Protein 3H5T (pdb70)

Sequence (338 aa):
QQYGTLASIAAKLGISRTTVSNAYNRPEQLSAELRQRILDTAEDMGYAGAIGVLLTEDLTYAFEDMASVDFLAGVAQAAGDTQLTLIPASPASSVDHVSAQQLVNNAAVDGVVIYSVAKGDPHIDAIRARGLPAVIADQPAREEGMPFIAPNNRKAIAPAAQALIDAGHRKIGILSIRLDRANNDGEVTRERLENAQYQVQRDRVRGAMEVFIEAGIDPGTVPIMECWINNRQHNFEVAKELLETHPDLTAVLCTVDALAFGVLEYLKSVGKSAPADLSLTGFDGTHMALARDLTTVIQPNKLKGFKAGETLLKMIDKEYVEPEVELETSFHPGSTVA

Nearest PDB structures (foldseek):
  3h5t-assembly1_A  TM=1.003E+00  e=8.325E-70  Corynebacterium glutamicum
  3huu-assembly2_C  TM=8.225E-01  e=8.319E-16  Staphylococcus haemolyticus JCSC1435
  3huu-assembly1_A  TM=8.207E-01  e=1.350E-14  Staphylococcus haemolyticus JCSC1435
  7e5w-assembly2_C  TM=6.945E-01  e=6.963E-16  Staphylococcus aureus subsp. aureus N315
  3huu-assembly2_D  TM=8.055E-01  e=3.925E-14  Staphylococcus haemolyticus JCSC1435

Structure (mmCIF, N/CA/C/O backbone):
data_3H5T
#
_entry.id   3H5T
#
_cell.length_a   68.065
_cell.length_b   102.677
_cell.length_c   120.107
_cell.angle_alpha   90.00
_cell.angle_beta   90.00
_cell.angle_gamma   90.00
#
_symmetry.space_group_name_H-M   'P 21 21 2'
#
loop_
_entity.id
_entity.type
_entity.pdbx_description
1 polymer 'Transcriptional regulator, LacI family'
2 water water
#
loop_
_atom_site.group_PDB
_atom_site.id
_atom_site.type_symbol
_atom_site.label_atom_id
_atom_site.label_alt_id
_atom_site.label_comp_id
_atom_site.label_asym_id
_atom_site.label_entity_id
_atom_site.label_seq_id
_atom_site.pdbx_PDB_ins_code
_atom_site.Cartn_x
_atom_site.Cartn_y
_atom_site.Cartn_z
_atom_site.occupancy
_atom_site.B_iso_or_equiv
_atom_site.auth_seq_id
_atom_site.auth_comp_id
_atom_site.auth_asym_id
_atom_site.auth_atom_id
_atom_site.pdbx_PDB_model_num
ATOM 1 N N . GLN A 1 7 ? 38.196 -21.248 54.027 1.00 36.57 7 GLN A N 1
ATOM 2 C CA . GLN A 1 7 ? 37.290 -22.438 54.020 1.00 39.85 7 GLN A CA 1
ATOM 3 C C . GLN A 1 7 ? 37.235 -23.074 52.631 1.00 38.93 7 GLN A C 1
ATOM 4 O O . GLN A 1 7 ? 37.616 -24.233 52.439 1.00 40.47 7 GLN A O 1
ATOM 10 N N . GLN A 1 8 ? 36.751 -22.300 51.672 1.00 37.10 8 GLN A N 1
ATOM 11 C CA . GLN A 1 8 ? 36.633 -22.737 50.287 1.00 37.03 8 GLN A CA 1
ATOM 12 C C . GLN A 1 8 ? 35.392 -23.568 49.988 1.00 34.43 8 GLN A C 1
ATOM 13 O O . GLN A 1 8 ? 35.042 -24.505 50.710 1.00 31.96 8 GLN A O 1
ATOM 19 N N . TYR A 1 9 ? 34.741 -23.171 48.900 1.00 31.26 9 TYR A N 1
ATOM 20 C CA . TYR A 1 9 ? 33.519 -23.765 48.391 1.00 27.56 9 TYR A CA 1
ATOM 21 C C . TYR A 1 9 ? 33.545 -25.293 48.241 1.00 27.49 9 TYR A C 1
ATOM 22 O O . TYR A 1 9 ? 34.573 -25.879 47.893 1.00 26.68 9 TYR A O 1
ATOM 31 N N . GLY A 1 10 ? 32.399 -25.918 48.507 1.00 25.84 10 GLY A N 1
ATOM 32 C CA . GLY A 1 10 ? 32.263 -27.358 48.378 1.00 24.09 10 GLY A CA 1
ATOM 33 C C . GLY A 1 10 ? 32.936 -28.234 49.420 1.00 23.83 10 GLY A C 1
ATOM 34 O O . GLY A 1 10 ? 33.108 -29.437 49.196 1.00 21.77 10 GLY A O 1
ATOM 35 N N . THR A 1 11 ? 33.303 -27.648 50.556 1.00 23.83 11 THR A N 1
ATOM 36 C CA . THR A 1 11 ? 33.967 -28.385 51.627 1.00 25.40 11 THR A CA 1
ATOM 37 C C . THR A 1 11 ? 33.241 -29.647 52.075 1.00 25.92 11 THR A C 1
ATOM 38 O O . THR A 1 11 ? 33.855 -30.700 52.207 1.00 27.54 11 THR A O 1
ATOM 42 N N . LEU A 1 12 ? 31.942 -29.552 52.321 1.00 27.17 12 LEU A N 1
ATOM 43 C CA . LEU A 1 12 ? 31.188 -30.724 52.751 1.00 28.00 12 LEU A CA 1
ATOM 44 C C . LEU A 1 12 ? 31.154 -31.811 51.675 1.00 28.10 12 LEU A C 1
ATOM 45 O O . LEU A 1 12 ? 31.237 -32.994 51.982 1.00 30.96 12 LEU A O 1
ATOM 50 N N . ALA A 1 13 ? 31.038 -31.409 50.412 1.00 27.66 13 ALA A N 1
ATOM 51 C CA . ALA A 1 13 ? 31.010 -32.361 49.308 1.00 25.48 13 ALA A CA 1
ATOM 52 C C . ALA A 1 13 ? 32.359 -33.089 49.178 1.00 26.53 13 ALA A C 1
ATOM 53 O O . ALA A 1 13 ? 32.401 -34.277 48.864 1.00 27.62 13 ALA A O 1
ATOM 55 N N . SER A 1 14 ? 33.457 -32.372 49.417 1.00 26.62 14 SER A N 1
ATOM 56 C CA . SER A 1 14 ? 34.800 -32.957 49.360 1.00 26.61 14 SER A CA 1
ATOM 57 C C . SER A 1 14 ? 34.931 -34.032 50.442 1.00 26.77 14 SER A C 1
ATOM 58 O O . SER A 1 14 ? 35.427 -35.128 50.190 1.00 27.72 14 SER A O 1
ATOM 61 N N . ILE A 1 15 ? 34.508 -33.695 51.655 1.00 25.52 15 ILE A N 1
ATOM 62 C CA . ILE A 1 15 ? 34.555 -34.629 52.770 1.00 25.93 15 ILE A CA 1
ATOM 63 C C . ILE A 1 15 ? 33.731 -35.880 52.437 1.00 26.31 15 ILE A C 1
ATOM 64 O O . ILE A 1 15 ? 34.166 -37.001 52.685 1.00 26.59 15 ILE A O 1
ATOM 69 N N . ALA A 1 16 ? 32.547 -35.687 51.866 1.00 25.94 16 ALA A N 1
ATOM 70 C CA . ALA A 1 16 ? 31.707 -36.823 51.499 1.00 26.10 16 ALA A CA 1
ATOM 71 C C . ALA A 1 16 ? 32.401 -37.666 50.438 1.00 26.05 16 ALA A C 1
ATOM 72 O O . ALA A 1 16 ? 32.420 -38.895 50.530 1.00 27.32 16 ALA A O 1
ATOM 74 N N . ALA A 1 17 ? 32.970 -37.001 49.435 1.00 24.72 17 ALA A N 1
ATOM 75 C CA . ALA A 1 17 ? 33.661 -37.685 48.347 1.00 24.89 17 ALA A CA 1
ATOM 76 C C . ALA A 1 17 ? 34.844 -38.500 48.841 1.00 25.57 17 ALA A C 1
ATOM 77 O O . ALA A 1 17 ? 35.038 -39.639 48.422 1.00 28.01 17 ALA A O 1
ATOM 79 N N . LYS A 1 18 ? 35.644 -37.923 49.724 1.00 27.01 18 LYS A N 1
ATOM 80 C CA . LYS A 1 18 ? 36.798 -38.643 50.240 1.00 29.52 18 LYS A CA 1
ATOM 81 C C . LYS A 1 18 ? 36.370 -39.893 51.026 1.00 29.21 18 LYS A C 1
ATOM 82 O O . LYS A 1 18 ? 37.118 -40.873 51.099 1.00 30.34 18 LYS A O 1
ATOM 88 N N . LEU A 1 19 ? 35.164 -39.867 51.594 1.00 25.76 19 LEU A N 1
ATOM 89 C CA . LEU A 1 19 ? 34.672 -40.997 52.383 1.00 22.80 19 LEU A CA 1
ATOM 90 C C . LEU A 1 19 ? 33.616 -41.853 51.678 1.00 22.73 19 LEU A C 1
ATOM 91 O O . LEU A 1 19 ? 33.103 -42.821 52.243 1.00 20.88 19 LEU A O 1
ATOM 96 N N . GLY A 1 20 ? 33.282 -41.491 50.448 1.00 22.52 20 GLY A N 1
ATOM 97 C CA . GLY A 1 20 ? 32.281 -42.250 49.728 1.00 23.58 20 GLY A CA 1
ATOM 98 C C . GLY A 1 20 ? 30.891 -42.193 50.347 1.00 25.47 20 GLY A C 1
ATOM 99 O O . GLY A 1 20 ? 30.122 -43.149 50.230 1.00 25.72 20 GLY A O 1
ATOM 100 N N . ILE A 1 21 ? 30.566 -41.087 51.016 1.00 25.16 21 ILE A N 1
ATOM 101 C CA . ILE A 1 21 ? 29.240 -40.925 51.604 1.00 25.43 21 ILE A CA 1
ATOM 102 C C . ILE A 1 21 ? 28.570 -39.696 50.980 1.00 26.76 21 ILE A C 1
ATOM 103 O O . ILE A 1 21 ? 29.113 -39.095 50.051 1.00 28.89 21 ILE A O 1
ATOM 108 N N . SER A 1 22 ? 27.392 -39.325 51.471 1.00 26.41 22 SER A N 1
ATOM 109 C CA . SER A 1 22 ? 26.678 -38.171 50.927 1.00 25.40 22 SER A CA 1
ATOM 110 C C . SER A 1 22 ? 27.035 -36.879 51.655 1.00 24.68 22 SER A C 1
ATOM 111 O O . SER A 1 22 ? 27.520 -36.907 52.787 1.00 24.72 22 SER A O 1
ATOM 114 N N . ARG A 1 23 ? 26.803 -35.742 51.013 1.00 23.22 23 ARG A N 1
ATOM 115 C CA . ARG A 1 23 ? 27.114 -34.484 51.669 1.00 26.42 23 ARG A CA 1
ATOM 116 C C . ARG A 1 23 ? 26.177 -34.304 52.865 1.00 25.81 23 ARG A C 1
ATOM 117 O O . ARG A 1 23 ? 26.540 -33.681 53.856 1.00 25.54 23 ARG A O 1
ATOM 125 N N . THR A 1 24 ? 24.968 -34.851 52.772 1.00 26.16 24 THR A N 1
ATOM 126 C CA . THR A 1 24 ? 24.020 -34.755 53.877 1.00 26.24 24 THR A CA 1
ATOM 127 C C . THR A 1 24 ? 24.561 -35.599 55.036 1.00 27.10 24 THR A C 1
ATOM 128 O O . THR A 1 24 ? 24.378 -35.248 56.209 1.00 26.72 24 THR A O 1
ATOM 132 N N . THR A 1 25 ? 25.235 -36.703 54.701 1.00 24.69 25 THR A N 1
ATOM 133 C CA . THR A 1 25 ? 25.822 -37.572 55.715 1.00 22.53 25 THR A CA 1
ATOM 134 C C . THR A 1 25 ? 26.794 -36.724 56.528 1.00 22.66 25 THR A C 1
ATOM 135 O O . THR A 1 25 ? 26.762 -36.727 57.762 1.00 21.56 25 THR A O 1
ATOM 139 N N . VAL A 1 26 ? 27.650 -35.992 55.816 1.00 22.69 26 VAL A N 1
ATOM 140 C CA . VAL A 1 26 ? 28.651 -35.124 56.439 1.00 21.70 26 VAL A CA 1
ATOM 141 C C . VAL A 1 26 ? 27.978 -34.043 57.280 1.00 21.57 26 VAL A C 1
ATOM 142 O O . VAL A 1 26 ? 28.416 -33.745 58.389 1.00 22.57 26 VAL A O 1
ATOM 146 N N . SER A 1 27 ? 26.912 -33.458 56.745 1.00 20.74 27 SER A N 1
ATOM 147 C CA . SER A 1 27 ? 26.179 -32.420 57.459 1.00 20.15 27 SER A CA 1
ATOM 148 C C . SER A 1 27 ? 25.614 -32.952 58.785 1.00 20.71 27 SER A C 1
ATOM 149 O O . SER A 1 27 ? 25.758 -32.311 59.833 1.00 20.68 27 SER A O 1
ATOM 152 N N . ASN A 1 28 ? 24.980 -34.123 58.739 1.00 19.84 28 ASN A N 1
ATOM 153 C CA . ASN A 1 28 ? 24.405 -34.715 59.941 1.00 19.27 28 ASN A CA 1
ATOM 154 C C . ASN A 1 28 ? 25.460 -34.837 61.031 1.00 19.72 28 ASN A C 1
ATOM 155 O O . ASN A 1 28 ? 25.172 -34.687 62.213 1.00 17.22 28 ASN A O 1
ATOM 160 N N . ALA A 1 29 ? 26.692 -35.104 60.623 1.00 21.49 29 ALA A N 1
ATOM 161 C CA . ALA A 1 29 ? 27.783 -35.229 61.573 1.00 20.96 29 ALA A CA 1
ATOM 162 C C . ALA A 1 29 ? 27.867 -33.954 62.410 1.00 21.25 29 ALA A C 1
ATOM 163 O O . ALA A 1 29 ? 28.247 -33.997 63.575 1.00 20.12 29 ALA A O 1
ATOM 165 N N . TYR A 1 30 ? 27.493 -32.827 61.805 1.00 22.25 30 TYR A N 1
ATOM 166 C CA . TYR A 1 30 ? 27.538 -31.525 62.470 1.00 23.61 30 TYR A CA 1
ATOM 167 C C . TYR A 1 30 ? 26.247 -31.053 63.116 1.00 25.36 30 TYR A C 1
ATOM 168 O O . TYR A 1 30 ? 26.281 -30.529 64.226 1.00 25.19 30 TYR A O 1
ATOM 177 N N . ASN A 1 31 ? 25.121 -31.241 62.422 1.00 27.54 31 ASN A N 1
ATOM 178 C CA . ASN A 1 31 ? 23.811 -30.773 62.891 1.00 28.86 31 ASN A CA 1
ATOM 179 C C . ASN A 1 31 ? 22.804 -31.813 63.402 1.00 30.49 31 ASN A C 1
ATOM 180 O O . ASN A 1 31 ? 21.832 -31.456 64.068 1.00 30.66 31 ASN A O 1
ATOM 185 N N . ARG A 1 32 ? 23.018 -33.084 63.080 1.00 32.15 32 ARG A N 1
ATOM 186 C CA . ARG A 1 32 ? 22.107 -34.153 63.495 1.00 31.69 32 ARG A CA 1
ATOM 187 C C . ARG A 1 32 ? 22.916 -35.420 63.779 1.00 31.80 32 ARG A C 1
ATOM 188 O O . ARG A 1 32 ? 22.772 -36.434 63.091 1.00 30.05 32 ARG A O 1
ATOM 196 N N . PRO A 1 33 ? 23.767 -35.377 64.818 1.00 32.34 33 PRO A N 1
ATOM 197 C CA . PRO A 1 33 ? 24.638 -36.478 65.246 1.00 33.08 33 PRO A CA 1
ATOM 198 C C . PRO A 1 33 ? 23.926 -37.811 65.395 1.00 35.68 33 PRO A C 1
ATOM 199 O O . PRO A 1 33 ? 24.473 -38.857 65.036 1.00 35.97 33 PRO A O 1
ATOM 203 N N . GLU A 1 34 ? 22.704 -37.770 65.922 1.00 37.14 34 GLU A N 1
ATOM 204 C CA . GLU A 1 34 ? 21.931 -38.987 66.139 1.00 39.50 34 GLU A CA 1
ATOM 205 C C . GLU A 1 34 ? 21.605 -39.767 64.858 1.00 38.97 34 GLU A C 1
ATOM 206 O O . GLU A 1 34 ? 21.277 -40.950 64.920 1.00 39.77 34 GLU A O 1
ATOM 212 N N . GLN A 1 35 ? 21.717 -39.113 63.704 1.00 37.77 35 GLN A N 1
ATOM 213 C CA . GLN A 1 35 ? 21.422 -39.753 62.419 1.00 37.57 35 GLN A CA 1
ATOM 214 C C . GLN A 1 35 ? 22.488 -40.741 61.936 1.00 35.58 35 GLN A C 1
ATOM 215 O O . GLN A 1 35 ? 22.311 -41.395 60.910 1.00 35.00 35 GLN A O 1
ATOM 221 N N . LEU A 1 36 ? 23.596 -40.842 62.660 1.00 33.43 36 LEU A N 1
ATOM 222 C CA . LEU A 1 36 ? 24.661 -41.755 62.265 1.00 31.17 36 LEU A CA 1
ATOM 223 C C . LEU A 1 36 ? 25.397 -42.327 63.470 1.00 29.32 36 LEU A C 1
ATOM 224 O O . LEU A 1 36 ? 25.287 -41.805 64.577 1.00 29.18 36 LEU A O 1
ATOM 229 N N . SER A 1 37 ? 26.144 -43.406 63.255 1.00 28.31 37 SER A N 1
ATOM 230 C CA . SER A 1 37 ? 26.878 -44.048 64.347 1.00 27.71 37 SER A CA 1
ATOM 231 C C . SER A 1 37 ? 27.991 -43.161 64.903 1.00 27.36 37 SER A C 1
ATOM 232 O O . SER A 1 37 ? 28.492 -42.279 64.212 1.00 27.77 37 SER A O 1
ATOM 235 N N . ALA A 1 38 ? 28.371 -43.398 66.155 1.00 27.42 38 ALA A N 1
ATOM 236 C CA . ALA A 1 38 ? 29.433 -42.624 66.788 1.00 26.82 38 ALA A CA 1
ATOM 237 C C . ALA A 1 38 ? 30.751 -42.795 66.032 1.00 26.92 38 ALA A C 1
ATOM 238 O O . ALA A 1 38 ? 31.621 -41.919 66.072 1.00 28.00 38 ALA A O 1
ATOM 240 N N . GLU A 1 39 ? 30.893 -43.921 65.338 1.00 24.60 39 GLU A N 1
ATOM 241 C CA . GLU A 1 39 ? 32.111 -44.199 64.583 1.00 25.32 39 GLU A CA 1
ATOM 242 C C . GLU A 1 39 ? 32.214 -43.427 63.259 1.00 25.10 39 GLU A C 1
ATOM 243 O O . GLU A 1 39 ? 33.297 -42.962 62.898 1.00 23.45 39 GLU A O 1
ATOM 249 N N . LEU A 1 40 ? 31.101 -43.293 62.537 1.00 24.27 40 LEU A N 1
ATOM 250 C CA . LEU A 1 40 ? 31.117 -42.561 61.274 1.00 24.08 40 LEU A CA 1
ATOM 251 C C . LEU A 1 40 ? 31.185 -41.061 61.540 1.00 24.16 40 LEU A C 1
ATOM 252 O O . LEU A 1 40 ? 31.752 -40.307 60.747 1.00 22.91 40 LEU A O 1
ATOM 257 N N . ARG A 1 41 ? 30.611 -40.626 62.657 1.00 24.14 41 ARG A N 1
ATOM 258 C CA . ARG A 1 41 ? 30.629 -39.210 62.993 1.00 26.14 41 ARG A CA 1
ATOM 259 C C . ARG A 1 41 ? 32.073 -38.813 63.265 1.00 26.88 41 ARG A C 1
ATOM 260 O O . ARG A 1 41 ? 32.558 -37.792 62.768 1.00 29.49 41 ARG A O 1
ATOM 268 N N . GLN A 1 42 ? 32.760 -39.638 64.044 1.00 26.34 42 GLN A N 1
ATOM 269 C CA . GLN A 1 42 ? 34.152 -39.385 64.376 1.00 25.84 42 GLN A CA 1
ATOM 270 C C . GLN A 1 42 ? 35.015 -39.377 63.113 1.00 24.88 42 GLN A C 1
ATOM 271 O O . GLN A 1 42 ? 35.886 -38.520 62.954 1.00 24.30 42 GLN A O 1
ATOM 277 N N . ARG A 1 43 ? 34.771 -40.329 62.216 1.00 23.26 43 ARG A N 1
ATOM 278 C CA . ARG A 1 43 ? 35.521 -40.400 60.964 1.00 23.68 43 ARG A CA 1
ATOM 279 C C . ARG A 1 43 ? 35.314 -39.132 60.119 1.00 22.05 43 ARG A C 1
ATOM 280 O O . ARG A 1 43 ? 36.257 -38.598 59.534 1.00 21.33 43 ARG A O 1
ATOM 288 N N . ILE A 1 44 ? 34.075 -38.657 60.055 1.00 21.99 44 ILE A N 1
ATOM 289 C CA . ILE A 1 44 ? 33.755 -37.453 59.298 1.00 21.11 44 ILE A CA 1
ATOM 290 C C . ILE A 1 44 ? 34.440 -36.250 59.943 1.00 22.44 44 ILE A C 1
ATOM 291 O O . ILE A 1 44 ? 35.004 -35.405 59.252 1.00 22.46 44 ILE A O 1
ATOM 296 N N . LEU A 1 45 ? 34.400 -36.188 61.269 1.00 23.46 45 LEU A N 1
ATOM 297 C CA . LEU A 1 45 ? 35.030 -35.096 61.998 1.00 25.10 45 LEU A CA 1
ATOM 298 C C . LEU A 1 45 ? 36.555 -35.089 61.849 1.00 25.54 45 LEU A C 1
ATOM 299 O O . LEU A 1 45 ? 37.156 -34.031 61.653 1.00 26.82 45 LEU A O 1
ATOM 304 N N . ASP A 1 46 ? 37.180 -36.262 61.938 1.00 24.39 46 ASP A N 1
ATOM 305 C CA . ASP A 1 46 ? 38.628 -36.352 61.806 1.00 23.38 46 ASP A CA 1
ATOM 306 C C . ASP A 1 46 ? 39.052 -36.048 60.382 1.00 23.51 46 ASP A C 1
ATOM 307 O O . ASP A 1 46 ? 40.074 -35.402 60.165 1.00 24.25 46 ASP A O 1
ATOM 312 N N . THR A 1 47 ? 38.278 -36.525 59.408 1.00 21.34 47 THR A N 1
ATOM 313 C CA . THR A 1 47 ? 38.584 -36.252 58.009 1.00 20.02 47 THR A CA 1
ATOM 314 C C . THR A 1 47 ? 38.498 -34.734 57.784 1.00 22.12 47 THR A C 1
ATOM 315 O O . THR A 1 47 ? 39.247 -34.172 56.990 1.00 22.41 47 THR A O 1
ATOM 319 N N . ALA A 1 48 ? 37.586 -34.071 58.493 1.00 23.34 48 ALA A N 1
ATOM 320 C CA . ALA A 1 48 ? 37.437 -32.627 58.374 1.00 24.83 48 ALA A CA 1
ATOM 321 C C . ALA A 1 48 ? 38.685 -31.975 58.970 1.00 28.06 48 ALA A C 1
ATOM 322 O O . ALA A 1 48 ? 39.196 -30.976 58.466 1.00 29.51 48 ALA A O 1
ATOM 324 N N . GLU A 1 49 ? 39.176 -32.559 60.052 1.00 29.50 49 GLU A N 1
ATOM 325 C CA . GLU A 1 49 ? 40.359 -32.051 60.719 1.00 32.11 49 GLU A CA 1
ATOM 326 C C . GLU A 1 49 ? 41.569 -32.148 59.799 1.00 33.43 49 GLU A C 1
ATOM 327 O O . GLU A 1 49 ? 42.313 -31.181 59.651 1.00 36.18 49 GLU A O 1
ATOM 333 N N . ASP A 1 50 ? 41.760 -33.313 59.180 1.00 33.38 50 ASP A N 1
ATOM 334 C CA . ASP A 1 50 ? 42.877 -33.534 58.263 1.00 33.19 50 ASP A CA 1
ATOM 335 C C . ASP A 1 50 ? 42.857 -32.500 57.141 1.00 33.49 50 ASP A C 1
ATOM 336 O O . ASP A 1 50 ? 43.885 -32.176 56.542 1.00 34.15 50 ASP A O 1
ATOM 341 N N . MET A 1 51 ? 41.669 -31.980 56.876 1.00 33.20 51 MET A N 1
ATOM 342 C CA . MET A 1 51 ? 41.451 -31.019 55.809 1.00 33.65 51 MET A CA 1
ATOM 343 C C . MET A 1 51 ? 41.617 -29.576 56.266 1.00 33.60 51 MET A C 1
ATOM 344 O O . MET A 1 51 ? 41.574 -28.652 55.461 1.00 33.45 51 MET A O 1
ATOM 349 N N . GLY A 1 52 ? 41.807 -29.388 57.565 1.00 34.63 52 GLY A N 1
ATOM 350 C CA . GLY A 1 52 ? 41.959 -28.048 58.091 1.00 34.44 52 GLY A CA 1
ATOM 351 C C . GLY A 1 52 ? 40.626 -27.344 58.254 1.00 35.71 52 GLY A C 1
ATOM 352 O O . GLY A 1 52 ? 40.586 -26.138 58.501 1.00 36.40 52 GLY A O 1
ATOM 353 N N . TYR A 1 53 ? 39.531 -28.090 58.114 1.00 35.44 53 TYR A N 1
ATOM 354 C CA . TYR A 1 53 ? 38.200 -27.513 58.262 1.00 35.41 53 TYR A CA 1
ATOM 355 C C . TYR A 1 53 ? 37.765 -27.534 59.722 1.00 36.38 53 TYR A C 1
ATOM 356 O O . TYR A 1 53 ? 37.658 -28.597 60.332 1.00 38.34 53 TYR A O 1
ATOM 365 N N . ALA A 1 68 ? 40.396 -11.942 73.764 1.00 43.07 68 ALA A N 1
ATOM 366 C CA . ALA A 1 68 ? 39.145 -11.463 73.187 1.00 42.97 68 ALA A CA 1
ATOM 367 C C . ALA A 1 68 ? 38.838 -10.039 73.661 1.00 41.77 68 ALA A C 1
ATOM 368 O O . ALA A 1 68 ? 38.547 -9.826 74.841 1.00 42.29 68 ALA A O 1
ATOM 370 N N . GLY A 1 69 ? 38.913 -9.076 72.739 1.00 39.37 69 GLY A N 1
ATOM 371 C CA . GLY A 1 69 ? 38.641 -7.683 73.066 1.00 34.66 69 GLY A CA 1
ATOM 372 C C . GLY A 1 69 ? 38.302 -6.871 71.824 1.00 32.20 69 GLY A C 1
ATOM 373 O O . GLY A 1 69 ? 37.596 -7.357 70.943 1.00 31.75 69 GLY A O 1
ATOM 374 N N . ALA A 1 70 ? 38.793 -5.638 71.740 1.00 28.62 70 ALA A N 1
ATOM 375 C CA . ALA A 1 70 ? 38.527 -4.809 70.565 1.00 27.51 70 ALA A CA 1
ATOM 376 C C . ALA A 1 70 ? 39.684 -3.883 70.227 1.00 26.47 70 ALA A C 1
ATOM 377 O O . ALA A 1 70 ? 40.414 -3.455 71.113 1.00 27.46 70 ALA A O 1
ATOM 379 N N . ILE A 1 71 ? 39.854 -3.592 68.938 1.00 25.97 71 ILE A N 1
ATOM 380 C CA . ILE A 1 71 ? 40.904 -2.679 68.484 1.00 25.16 71 ILE A CA 1
ATOM 381 C C . ILE A 1 71 ? 40.248 -1.520 67.738 1.00 25.52 71 ILE A C 1
ATOM 382 O O . ILE A 1 71 ? 39.179 -1.678 67.142 1.00 24.96 71 ILE A O 1
ATOM 387 N N . GLY A 1 72 ? 40.879 -0.352 67.782 1.00 26.06 72 GLY A N 1
ATOM 388 C CA . GLY A 1 72 ? 40.320 0.805 67.105 1.00 24.46 72 GLY A CA 1
ATOM 389 C C . GLY A 1 72 ? 41.155 1.335 65.950 1.00 25.01 72 GLY A C 1
ATOM 390 O O . GLY A 1 72 ? 42.289 0.897 65.716 1.00 22.82 72 GLY A O 1
ATOM 391 N N . VAL A 1 73 ? 40.572 2.279 65.214 1.00 23.91 73 VAL A N 1
ATOM 392 C CA . VAL A 1 73 ? 41.236 2.917 64.090 1.00 22.41 73 VAL A CA 1
ATOM 393 C C . VAL A 1 73 ? 40.871 4.396 64.156 1.00 23.75 73 VAL A C 1
ATOM 394 O O . VAL A 1 73 ? 39.705 4.765 63.996 1.00 24.83 73 VAL A O 1
ATOM 398 N N . LEU A 1 74 ? 41.868 5.236 64.414 1.00 22.59 74 LEU A N 1
ATOM 399 C CA . LEU A 1 74 ? 41.638 6.661 64.509 1.00 22.34 74 LEU A CA 1
ATOM 400 C C . LEU A 1 74 ? 41.687 7.253 63.122 1.00 25.59 74 LEU A C 1
ATOM 401 O O . LEU A 1 74 ? 42.698 7.165 62.433 1.00 27.76 74 LEU A O 1
ATOM 406 N N . LEU A 1 75 ? 40.577 7.858 62.724 1.00 27.85 75 LEU A N 1
ATOM 407 C CA . LEU A 1 75 ? 40.449 8.466 61.410 1.00 28.00 75 LEU A CA 1
ATOM 408 C C . LEU A 1 75 ? 40.274 9.972 61.606 1.00 27.53 75 LEU A C 1
ATOM 409 O O . LEU A 1 75 ? 39.321 10.422 62.245 1.00 26.87 75 LEU A O 1
ATOM 414 N N . THR A 1 76 ? 41.198 10.751 61.062 1.00 26.41 76 THR A N 1
ATOM 415 C CA . THR A 1 76 ? 41.116 12.197 61.182 1.00 24.11 76 THR A CA 1
ATOM 416 C C . THR A 1 76 ? 40.204 12.746 60.054 1.00 23.55 76 THR A C 1
ATOM 417 O O . THR A 1 76 ? 40.477 13.772 59.430 1.00 21.89 76 THR A O 1
ATOM 421 N N . GLU A 1 77 ? 39.102 12.032 59.826 1.00 23.85 77 GLU A N 1
ATOM 422 C CA . GLU A 1 77 ? 38.104 12.366 58.804 1.00 25.44 77 GLU A CA 1
ATOM 423 C C . GLU A 1 77 ? 36.715 12.030 59.322 1.00 26.92 77 GLU A C 1
ATOM 424 O O . GLU A 1 77 ? 36.570 11.454 60.400 1.00 28.21 77 GLU A O 1
ATOM 430 N N . ASP A 1 78 ? 35.695 12.382 58.540 1.00 28.35 78 ASP A N 1
ATOM 431 C CA . ASP A 1 78 ? 34.320 12.048 58.893 1.00 27.20 78 ASP A CA 1
ATOM 432 C C . ASP A 1 78 ? 34.229 10.521 58.797 1.00 25.05 78 ASP A C 1
ATOM 433 O O . ASP A 1 78 ? 34.855 9.905 57.926 1.00 22.94 78 ASP A O 1
ATOM 438 N N . LEU A 1 79 ? 33.456 9.917 59.690 1.00 22.15 79 LEU A N 1
ATOM 439 C CA . LEU A 1 79 ? 33.278 8.471 59.705 1.00 21.91 79 LEU A CA 1
ATOM 440 C C . LEU A 1 79 ? 32.900 7.895 58.341 1.00 21.38 79 LEU A C 1
ATOM 441 O O . LEU A 1 79 ? 33.157 6.720 58.076 1.00 18.72 79 LEU A O 1
ATOM 446 N N . THR A 1 80 ? 32.290 8.720 57.483 1.00 21.44 80 THR A N 1
ATOM 447 C CA . THR A 1 80 ? 31.874 8.284 56.151 1.00 21.64 80 THR A CA 1
ATOM 448 C C . THR A 1 80 ? 33.080 7.924 55.285 1.00 21.33 80 THR A C 1
ATOM 449 O O . THR A 1 80 ? 33.024 7.015 54.462 1.00 22.18 80 THR A O 1
ATOM 453 N N . TYR A 1 81 ? 34.172 8.649 55.487 1.00 20.45 81 TYR A N 1
ATOM 454 C CA . TYR A 1 81 ? 35.418 8.448 54.756 1.00 17.27 81 TYR A CA 1
ATOM 455 C C . TYR A 1 81 ? 35.836 6.980 54.742 1.00 17.93 81 TYR A C 1
ATOM 456 O O . TYR A 1 81 ? 36.297 6.473 53.725 1.00 20.76 81 TYR A O 1
ATOM 465 N N . ALA A 1 82 ? 35.686 6.301 55.875 1.00 16.72 82 ALA A N 1
ATOM 466 C CA . ALA A 1 82 ? 36.064 4.892 55.988 1.00 16.08 82 ALA A CA 1
ATOM 467 C C . ALA A 1 82 ? 35.231 3.970 55.087 1.00 17.99 82 ALA A C 1
ATOM 468 O O . ALA A 1 82 ? 35.551 2.788 54.928 1.00 17.90 82 ALA A O 1
ATOM 470 N N . PHE A 1 83 ? 34.161 4.506 54.504 1.00 17.79 83 PHE A N 1
ATOM 471 C CA . PHE A 1 83 ? 33.308 3.711 53.628 1.00 17.78 83 PHE A CA 1
ATOM 472 C C . PHE A 1 83 ? 33.106 4.300 52.244 1.00 17.79 83 PHE A C 1
ATOM 473 O O . PHE A 1 83 ? 32.540 3.640 51.383 1.00 18.19 83 PHE A O 1
ATOM 481 N N . GLU A 1 84 ? 33.560 5.531 52.030 1.00 18.60 84 GLU A N 1
ATOM 482 C CA . GLU A 1 84 ? 33.394 6.168 50.731 1.00 19.22 84 GLU A CA 1
ATOM 483 C C . GLU A 1 84 ? 34.689 6.464 49.996 1.00 20.07 84 GLU A C 1
ATOM 484 O O . GLU A 1 84 ? 34.672 6.705 48.790 1.00 22.23 84 GLU A O 1
ATOM 490 N N . ASP A 1 85 ? 35.810 6.462 50.711 1.00 19.46 85 ASP A N 1
ATOM 491 C CA . ASP A 1 85 ? 37.100 6.677 50.067 1.00 18.98 85 ASP A CA 1
ATOM 492 C C . ASP A 1 85 ? 37.601 5.254 49.811 1.00 19.65 85 ASP A C 1
ATOM 493 O O . ASP A 1 85 ? 38.066 4.580 50.725 1.00 20.70 85 ASP A O 1
ATOM 498 N N . MET A 1 86 ? 37.492 4.795 48.570 1.00 18.51 86 MET A N 1
ATOM 499 C CA . MET A 1 86 ? 37.884 3.433 48.250 1.00 19.64 86 MET A CA 1
ATOM 500 C C . MET A 1 86 ? 39.296 2.991 48.683 1.00 19.54 86 MET A C 1
ATOM 501 O O . MET A 1 86 ? 39.492 1.834 49.043 1.00 18.70 86 MET A O 1
ATOM 506 N N . ALA A 1 87 ? 40.271 3.892 48.661 1.00 18.70 87 ALA A N 1
ATOM 507 C CA . ALA A 1 87 ? 41.620 3.525 49.085 1.00 18.80 87 ALA A CA 1
ATOM 508 C C . ALA A 1 87 ? 41.589 3.129 50.571 1.00 20.17 87 ALA A C 1
ATOM 509 O O . ALA A 1 87 ? 42.239 2.167 50.989 1.00 18.13 87 ALA A O 1
ATOM 511 N N . SER A 1 88 ? 40.820 3.876 51.358 1.00 20.73 88 SER A N 1
ATOM 512 C CA . SER A 1 88 ? 40.695 3.612 52.782 1.00 20.32 88 SER A CA 1
ATOM 513 C C . SER A 1 88 ? 39.886 2.343 53.036 1.00 21.27 88 SER A C 1
ATOM 514 O O . SER A 1 88 ? 40.138 1.618 54.008 1.00 22.22 88 SER A O 1
ATOM 517 N N . VAL A 1 89 ? 38.913 2.066 52.175 1.00 20.03 89 VAL A N 1
ATOM 518 C CA . VAL A 1 89 ? 38.114 0.862 52.355 1.00 21.10 89 VAL A CA 1
ATOM 519 C C . VAL A 1 89 ? 38.969 -0.373 52.045 1.00 22.60 89 VAL A C 1
ATOM 520 O O . VAL A 1 89 ? 38.741 -1.445 52.592 1.00 26.47 89 VAL A O 1
ATOM 524 N N . ASP A 1 90 ? 39.958 -0.227 51.174 1.00 21.95 90 ASP A N 1
ATOM 525 C CA . ASP A 1 90 ? 40.821 -1.349 50.858 1.00 22.32 90 ASP A CA 1
ATOM 526 C C . ASP A 1 90 ? 41.774 -1.530 52.032 1.00 22.48 90 ASP A C 1
ATOM 527 O O . ASP A 1 90 ? 42.135 -2.652 52.382 1.00 22.47 90 ASP A O 1
ATOM 532 N N . PHE A 1 91 ? 42.175 -0.417 52.643 1.00 20.97 91 PHE A N 1
ATOM 533 C CA . PHE A 1 91 ? 43.062 -0.463 53.800 1.00 19.17 91 PHE A CA 1
ATOM 534 C C . PHE A 1 91 ? 42.340 -1.194 54.928 1.00 19.58 91 PHE A C 1
ATOM 535 O O . PHE A 1 91 ? 42.849 -2.183 55.459 1.00 19.84 91 PHE A O 1
ATOM 543 N N . LEU A 1 92 ? 41.146 -0.708 55.271 1.00 18.67 92 LEU A N 1
ATOM 544 C CA . LEU A 1 92 ? 40.339 -1.294 56.342 1.00 17.43 92 LEU A CA 1
ATOM 545 C C . LEU A 1 92 ? 40.008 -2.776 56.117 1.00 17.61 92 LEU A C 1
ATOM 546 O O . LEU A 1 92 ? 39.872 -3.538 57.077 1.00 16.48 92 LEU A O 1
ATOM 551 N N . ALA A 1 93 ? 39.884 -3.192 54.861 1.00 16.52 93 ALA A N 1
ATOM 552 C CA . ALA A 1 93 ? 39.612 -4.601 54.583 1.00 17.36 93 ALA A CA 1
ATOM 553 C C . ALA A 1 93 ? 40.818 -5.353 55.137 1.00 16.35 93 ALA A C 1
ATOM 554 O O . ALA A 1 93 ? 40.692 -6.420 55.740 1.00 16.59 93 ALA A O 1
ATOM 556 N N . GLY A 1 94 ? 41.986 -4.754 54.933 1.00 16.48 94 GLY A N 1
ATOM 557 C CA . GLY A 1 94 ? 43.226 -5.331 55.400 1.00 17.14 94 GLY A CA 1
ATOM 558 C C . GLY A 1 94 ? 43.271 -5.426 56.904 1.00 17.54 94 GLY A C 1
ATOM 559 O O . GLY A 1 94 ? 43.715 -6.433 57.442 1.00 17.70 94 GLY A O 1
ATOM 560 N N . VAL A 1 95 ? 42.822 -4.377 57.587 1.00 19.02 95 VAL A N 1
ATOM 561 C CA . VAL A 1 95 ? 42.806 -4.383 59.044 1.00 20.81 95 VAL A CA 1
ATOM 562 C C . VAL A 1 95 ? 41.734 -5.351 59.533 1.00 22.80 95 VAL A C 1
ATOM 563 O O . VAL A 1 95 ? 41.840 -5.902 60.623 1.00 24.98 95 VAL A O 1
ATOM 567 N N . ALA A 1 96 ? 40.696 -5.548 58.728 1.00 24.74 96 ALA A N 1
ATOM 568 C CA . ALA A 1 96 ? 39.620 -6.454 59.096 1.00 25.41 96 ALA A CA 1
ATOM 569 C C . ALA A 1 96 ? 40.112 -7.895 58.991 1.00 27.51 96 ALA A C 1
ATOM 570 O O . ALA A 1 96 ? 39.672 -8.764 59.736 1.00 28.10 96 ALA A O 1
ATOM 572 N N . GLN A 1 97 ? 41.027 -8.137 58.059 1.00 27.85 97 GLN A N 1
ATOM 573 C CA . GLN A 1 97 ? 41.587 -9.467 57.851 1.00 27.53 97 GLN A CA 1
ATOM 574 C C . GLN A 1 97 ? 42.574 -9.874 58.951 1.00 28.05 97 GLN A C 1
ATOM 575 O O . GLN A 1 97 ? 42.681 -11.052 59.293 1.00 27.60 97 GLN A O 1
ATOM 581 N N . ALA A 1 98 ? 43.307 -8.908 59.493 1.00 28.72 98 ALA A N 1
ATOM 582 C CA . ALA A 1 98 ? 44.259 -9.197 60.560 1.00 29.44 98 ALA A CA 1
ATOM 583 C C . ALA A 1 98 ? 43.432 -9.485 61.802 1.00 30.12 98 ALA A C 1
ATOM 584 O O . ALA A 1 98 ? 43.583 -10.530 62.434 1.00 30.54 98 ALA A O 1
ATOM 586 N N . ALA A 1 99 ? 42.565 -8.540 62.150 1.00 30.04 99 ALA A N 1
ATOM 587 C CA . ALA A 1 99 ? 41.681 -8.703 63.288 1.00 31.22 99 ALA A CA 1
ATOM 588 C C . ALA A 1 99 ? 40.685 -9.741 62.805 1.00 32.90 99 ALA A C 1
ATOM 589 O O . ALA A 1 99 ? 40.036 -9.538 61.789 1.00 35.66 99 ALA A O 1
ATOM 591 N N . GLY A 1 100 ? 40.564 -10.855 63.507 1.00 33.28 100 GLY A N 1
ATOM 592 C CA . GLY A 1 100 ? 39.632 -11.872 63.057 1.00 33.67 100 GLY A CA 1
ATOM 593 C C . GLY A 1 100 ? 38.266 -11.675 63.668 1.00 34.45 100 GLY A C 1
ATOM 594 O O . GLY A 1 100 ? 37.382 -11.070 63.059 1.00 34.84 100 GLY A O 1
ATOM 595 N N . ASP A 1 101 ? 38.112 -12.191 64.883 1.00 34.77 101 ASP A N 1
ATOM 596 C CA . ASP A 1 101 ? 36.875 -12.097 65.636 1.00 35.94 101 ASP A CA 1
ATOM 597 C C . ASP A 1 101 ? 36.970 -10.914 66.601 1.00 34.55 101 ASP A C 1
ATOM 598 O O . ASP A 1 101 ? 36.236 -10.833 67.585 1.00 35.70 101 ASP A O 1
ATOM 603 N N . THR A 1 102 ? 37.888 -10.003 66.302 1.00 31.88 102 THR A N 1
ATOM 604 C CA . THR A 1 102 ? 38.112 -8.807 67.105 1.00 29.05 102 THR A CA 1
ATOM 605 C C . THR A 1 102 ? 37.203 -7.658 66.666 1.00 27.37 102 THR A C 1
ATOM 606 O O . THR A 1 102 ? 37.142 -7.319 65.479 1.00 25.93 102 THR A O 1
ATOM 610 N N . GLN A 1 103 ? 36.505 -7.054 67.624 1.00 24.90 103 GLN A N 1
ATOM 611 C CA . GLN A 1 103 ? 35.638 -5.925 67.315 1.00 22.47 103 GLN A CA 1
ATOM 612 C C . GLN A 1 103 ? 36.547 -4.809 66.802 1.00 20.40 103 GLN A C 1
ATOM 613 O O . GLN A 1 103 ? 37.631 -4.607 67.334 1.00 19.15 103 GLN A O 1
ATOM 619 N N . LEU A 1 104 ? 36.113 -4.111 65.757 1.00 21.44 104 LEU A N 1
ATOM 620 C CA . LEU A 1 104 ? 36.880 -3.011 65.163 1.00 21.27 104 LEU A CA 1
ATOM 621 C C . LEU A 1 104 ? 36.110 -1.710 65.378 1.00 20.61 104 LEU A C 1
ATOM 622 O O . LEU A 1 104 ? 35.010 -1.542 64.876 1.00 22.71 104 LEU A O 1
ATOM 627 N N . THR A 1 105 ? 36.693 -0.794 66.134 1.00 20.95 105 THR A N 1
ATOM 628 C CA . THR A 1 105 ? 36.044 0.468 66.442 1.00 20.16 105 THR A CA 1
ATOM 629 C C . THR A 1 105 ? 36.642 1.655 65.707 1.00 22.18 105 THR A C 1
ATOM 630 O O . THR A 1 105 ? 37.789 2.039 65.956 1.00 23.23 105 THR A O 1
ATOM 634 N N . LEU A 1 106 ? 35.858 2.235 64.803 1.00 22.69 106 LEU A N 1
ATOM 635 C CA . LEU A 1 106 ? 36.298 3.395 64.040 1.00 22.83 106 LEU A CA 1
ATOM 636 C C . LEU A 1 106 ? 36.091 4.628 64.909 1.00 23.38 106 LEU A C 1
ATOM 637 O O . LEU A 1 106 ? 34.997 4.842 65.440 1.00 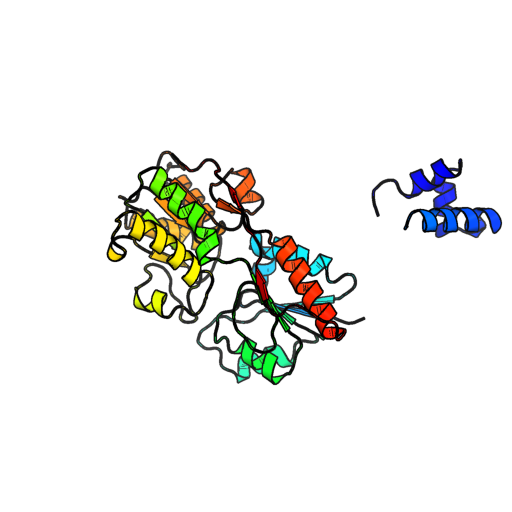23.51 106 LEU A O 1
ATOM 642 N N . ILE A 1 107 ? 37.152 5.420 65.060 1.00 22.69 107 ILE A N 1
ATOM 643 C CA . ILE A 1 107 ? 37.133 6.628 65.889 1.00 21.37 107 ILE A CA 1
ATOM 644 C C . ILE A 1 107 ? 37.262 7.867 65.001 1.00 23.00 107 ILE A C 1
ATOM 645 O O . ILE A 1 107 ? 38.334 8.129 64.449 1.00 24.77 107 ILE A O 1
ATOM 650 N N . PRO A 1 108 ? 36.178 8.645 64.855 1.00 21.91 108 PRO A N 1
ATOM 651 C CA . PRO A 1 108 ? 36.152 9.862 64.039 1.00 21.52 108 PRO A CA 1
ATOM 652 C C . PRO A 1 108 ? 36.812 11.039 64.754 1.00 22.32 108 PRO A C 1
ATOM 653 O O . PRO A 1 108 ? 36.254 11.575 65.707 1.00 23.85 108 PRO A O 1
ATOM 657 N N . ALA A 1 109 ? 37.983 11.458 64.290 1.00 21.02 109 ALA A N 1
ATOM 658 C CA . ALA A 1 109 ? 38.673 12.573 64.921 1.00 20.37 109 ALA A CA 1
ATOM 659 C C . ALA A 1 109 ? 38.642 13.793 64.021 1.00 22.19 109 ALA A C 1
ATOM 660 O O . ALA A 1 109 ? 38.977 13.710 62.840 1.00 24.81 109 ALA A O 1
ATOM 662 N N . SER A 1 110 ? 38.246 14.933 64.571 1.00 21.73 110 SER A N 1
ATOM 663 C CA . SER A 1 110 ? 38.188 16.150 63.773 1.00 22.72 110 SER A CA 1
ATOM 664 C C . SER A 1 110 ? 39.571 16.668 63.394 1.00 22.74 110 SER A C 1
ATOM 665 O O . SER A 1 110 ? 40.480 16.713 64.226 1.00 20.37 110 SER A O 1
ATOM 668 N N . PRO A 1 111 ? 39.745 17.056 62.121 1.00 23.42 111 PRO A N 1
ATOM 669 C CA . PRO A 1 111 ? 41.014 17.583 61.604 1.00 23.75 111 PRO A CA 1
ATOM 670 C C . PRO A 1 111 ? 41.113 19.109 61.695 1.00 24.38 111 PRO A C 1
ATOM 671 O O . PRO A 1 111 ? 42.091 19.699 61.244 1.00 23.27 111 PRO A O 1
ATOM 675 N N . ALA A 1 112 ? 40.097 19.736 62.285 1.00 26.52 112 ALA A N 1
ATOM 676 C CA . ALA A 1 112 ? 40.038 21.194 62.429 1.00 26.22 112 ALA A CA 1
ATOM 677 C C . ALA A 1 112 ? 41.164 21.773 63.282 1.00 26.45 112 ALA A C 1
ATOM 678 O O . ALA A 1 112 ? 41.590 21.168 64.260 1.00 27.09 112 ALA A O 1
ATOM 680 N N . SER A 1 113 ? 41.632 22.959 62.915 1.00 27.44 113 SER A N 1
ATOM 681 C CA . SER A 1 113 ? 42.721 23.607 63.644 1.00 30.01 113 SER A CA 1
ATOM 682 C C . SER A 1 113 ? 42.300 24.091 65.032 1.00 31.43 113 SER A C 1
ATOM 683 O O . SER A 1 113 ? 43.134 24.512 65.828 1.00 31.62 113 SER A O 1
ATOM 686 N N . SER A 1 114 ? 41.003 24.025 65.311 1.00 34.05 114 SER A N 1
ATOM 687 C CA . SER A 1 114 ? 40.453 24.469 66.587 1.00 34.80 114 SER A CA 1
ATOM 688 C C . SER A 1 114 ? 40.548 23.413 67.678 1.00 36.60 114 SER A C 1
ATOM 689 O O . SER A 1 114 ? 40.313 23.705 68.854 1.00 38.03 114 SER A O 1
ATOM 692 N N . VAL A 1 115 ? 40.879 22.186 67.292 1.00 37.05 115 VAL A N 1
ATOM 693 C CA . VAL A 1 115 ? 40.983 21.101 68.256 1.00 37.06 115 VAL A CA 1
ATOM 694 C C . VAL A 1 115 ? 42.183 21.285 69.174 1.00 36.97 115 VAL A C 1
ATOM 695 O O . VAL A 1 115 ? 43.296 21.519 68.718 1.00 37.26 115 VAL A O 1
ATOM 699 N N . ASP A 1 116 ? 41.938 21.201 70.475 1.00 38.58 116 ASP A N 1
ATOM 700 C CA . ASP A 1 116 ? 43.000 21.335 71.462 1.00 39.68 116 ASP A CA 1
ATOM 701 C C . ASP A 1 116 ? 43.151 20.004 72.185 1.00 39.60 116 ASP A C 1
ATOM 702 O O . ASP A 1 116 ? 42.342 19.097 72.009 1.00 40.17 116 ASP A O 1
ATOM 707 N N . HIS A 1 117 ? 44.180 19.895 73.010 1.00 39.72 117 HIS A N 1
ATOM 708 C CA . HIS A 1 117 ? 44.452 18.657 73.720 1.00 39.59 117 HIS A CA 1
ATOM 709 C C . HIS A 1 117 ? 43.339 18.118 74.610 1.00 38.41 117 HIS A C 1
ATOM 710 O O . HIS A 1 117 ? 43.166 16.909 74.705 1.00 37.75 117 HIS A O 1
ATOM 717 N N . VAL A 1 118 ? 42.562 18.987 75.245 1.00 38.12 118 VAL A N 1
ATOM 718 C CA . VAL A 1 118 ? 41.489 18.482 76.095 1.00 38.36 118 VAL A CA 1
ATOM 719 C C . VAL A 1 118 ? 40.410 17.809 75.251 1.00 37.15 118 VAL A C 1
ATOM 720 O O . VAL A 1 118 ? 39.802 16.826 75.674 1.00 37.78 118 VAL A O 1
ATOM 724 N N . SER A 1 119 ? 40.168 18.336 74.056 1.00 34.72 119 SER A N 1
ATOM 725 C CA . SER A 1 119 ? 39.165 17.747 73.178 1.00 34.40 119 SER A CA 1
ATOM 726 C C . SER A 1 119 ? 39.656 16.389 72.680 1.00 32.00 119 SER A C 1
ATOM 727 O O . SER A 1 119 ? 38.934 15.397 72.727 1.00 30.73 119 SER A O 1
ATOM 730 N N . ALA A 1 120 ? 40.898 16.355 72.214 1.00 30.57 120 ALA A N 1
ATOM 731 C CA . ALA A 1 120 ? 41.493 15.132 71.692 1.00 30.88 120 ALA A CA 1
ATOM 732 C C . ALA A 1 120 ? 41.612 14.044 72.754 1.00 30.37 120 ALA A C 1
ATOM 733 O O . ALA A 1 120 ? 41.349 12.874 72.486 1.00 29.31 120 ALA A O 1
ATOM 735 N N . GLN A 1 121 ? 41.991 14.442 73.962 1.00 30.59 121 GLN A N 1
ATOM 736 C CA . GLN A 1 121 ? 42.166 13.503 75.061 1.00 30.08 121 GLN A CA 1
ATOM 737 C C . GLN A 1 121 ? 40.862 12.897 75.569 1.00 27.94 121 GLN A C 1
ATOM 738 O O . GLN A 1 121 ? 40.854 11.775 76.068 1.00 28.11 121 GLN A O 1
ATOM 744 N N . GLN A 1 122 ? 39.757 13.622 75.436 1.00 27.29 122 GLN A N 1
ATOM 745 C CA . GLN A 1 122 ? 38.465 13.087 75.861 1.00 26.91 122 GLN A CA 1
ATOM 746 C C . GLN A 1 122 ? 37.980 12.083 74.819 1.00 25.76 122 GLN A C 1
ATOM 747 O O . GLN A 1 122 ? 37.358 11.076 75.147 1.00 25.80 122 GLN A O 1
ATOM 753 N N . LEU A 1 123 ? 38.256 12.368 73.556 1.00 23.33 123 LEU A N 1
ATOM 754 C CA . LEU A 1 123 ? 37.861 11.459 72.500 1.00 23.00 123 LEU A CA 1
ATOM 755 C C . LEU A 1 123 ? 38.624 10.152 72.712 1.00 23.11 123 LEU A C 1
ATOM 756 O O . LEU A 1 123 ? 38.024 9.079 72.811 1.00 22.99 123 LEU A O 1
ATOM 761 N N . VAL A 1 124 ? 39.950 10.265 72.806 1.00 23.25 124 VAL A N 1
ATOM 762 C CA . VAL A 1 124 ? 40.827 9.114 72.976 1.00 23.28 124 VAL A CA 1
ATOM 763 C C . VAL A 1 124 ? 40.631 8.314 74.253 1.00 25.25 124 VAL A C 1
ATOM 764 O O . VAL A 1 124 ? 40.655 7.086 74.203 1.00 25.19 124 VAL A O 1
ATOM 768 N N . ASN A 1 125 ? 40.440 8.986 75.390 1.00 25.20 125 ASN A N 1
ATOM 769 C CA . ASN A 1 125 ? 40.248 8.258 76.647 1.00 24.39 125 ASN A CA 1
ATOM 770 C C . ASN A 1 125 ? 38.878 7.593 76.719 1.00 24.56 125 ASN A C 1
ATOM 771 O O . ASN A 1 125 ? 38.618 6.796 77.619 1.00 26.22 125 ASN A O 1
ATOM 776 N N . ASN A 1 126 ? 37.995 7.913 75.779 1.00 23.66 126 ASN A N 1
ATOM 777 C CA . ASN A 1 126 ? 36.674 7.293 75.779 1.00 24.62 126 ASN A CA 1
ATOM 778 C C . ASN A 1 126 ? 36.533 6.259 74.660 1.00 24.51 126 ASN A C 1
ATOM 779 O O . ASN A 1 126 ? 35.430 5.853 74.305 1.00 23.76 126 ASN A O 1
ATOM 784 N N . ALA A 1 127 ? 37.668 5.844 74.107 1.00 22.73 127 ALA A N 1
ATOM 785 C CA . ALA A 1 127 ? 37.685 4.821 73.071 1.00 22.26 127 ALA A CA 1
ATOM 786 C C . ALA A 1 127 ? 37.899 3.501 73.818 1.00 21.37 127 ALA A C 1
ATOM 787 O O . ALA A 1 127 ? 38.952 3.286 74.423 1.00 23.65 127 ALA A O 1
ATOM 789 N N . ALA A 1 128 ? 36.889 2.638 73.791 1.00 19.76 128 ALA A N 1
ATOM 790 C CA . ALA A 1 128 ? 36.937 1.350 74.475 1.00 18.49 128 ALA A CA 1
ATOM 791 C C . ALA A 1 128 ? 37.737 0.317 73.699 1.00 19.28 128 ALA A C 1
ATOM 792 O O . ALA A 1 128 ? 37.200 -0.717 73.286 1.00 17.98 128 ALA A O 1
ATOM 794 N N . VAL A 1 129 ? 39.028 0.582 73.525 1.00 18.63 129 VAL A N 1
ATOM 795 C CA . VAL A 1 129 ? 39.875 -0.329 72.773 1.00 19.58 129 VAL A CA 1
ATOM 796 C C . VAL A 1 129 ? 41.171 -0.687 73.487 1.00 21.38 129 VAL A C 1
ATOM 797 O O . VAL A 1 129 ? 41.651 0.069 74.330 1.00 22.73 129 VAL A O 1
ATOM 801 N N . ASP A 1 130 ? 41.723 -1.850 73.142 1.00 23.08 130 ASP A N 1
ATOM 802 C CA . ASP A 1 130 ? 42.972 -2.332 73.724 1.00 25.36 130 ASP A CA 1
ATOM 803 C C . ASP A 1 130 ? 44.161 -1.837 72.904 1.00 24.97 130 ASP A C 1
ATOM 804 O O . ASP A 1 130 ? 45.310 -1.950 73.326 1.00 23.47 130 ASP A O 1
ATOM 809 N N . GLY A 1 131 ? 43.874 -1.308 71.719 1.00 24.93 131 GLY A N 1
ATOM 810 C CA . GLY A 1 131 ? 44.927 -0.814 70.853 1.00 22.57 131 GLY A CA 1
ATOM 811 C C . GLY A 1 131 ? 44.364 0.049 69.743 1.00 22.45 131 GLY A C 1
ATOM 812 O O . GLY A 1 131 ? 43.164 0.023 69.477 1.00 22.54 131 GLY A O 1
ATOM 813 N N . VAL A 1 132 ? 45.222 0.813 69.082 1.00 21.16 132 VAL A N 1
ATOM 814 C CA . VAL A 1 132 ? 44.745 1.676 68.020 1.00 21.55 132 VAL A CA 1
ATOM 815 C C . VAL A 1 132 ? 45.647 1.751 66.795 1.00 19.81 132 VAL A C 1
ATOM 816 O O . VAL A 1 132 ? 46.861 1.873 66.905 1.00 19.70 132 VAL A O 1
ATOM 820 N N . VAL A 1 133 ? 45.032 1.664 65.624 1.00 18.01 133 VAL A N 1
ATOM 821 C CA . VAL A 1 133 ? 45.755 1.776 64.365 1.00 16.98 133 VAL A CA 1
ATOM 822 C C . VAL A 1 133 ? 45.552 3.223 63.950 1.00 16.08 133 VAL A C 1
ATOM 823 O O . VAL A 1 133 ? 44.425 3.634 63.666 1.00 16.02 133 VAL A O 1
ATOM 827 N N . ILE A 1 134 ? 46.622 4.010 63.951 1.00 15.22 134 ILE A N 1
ATOM 828 C CA . ILE A 1 134 ? 46.487 5.401 63.570 1.00 15.71 134 ILE A CA 1
ATOM 829 C C . ILE A 1 134 ? 46.581 5.457 62.069 1.00 18.12 134 ILE A C 1
ATOM 830 O O . ILE A 1 134 ? 47.588 5.055 61.479 1.00 21.52 134 ILE A O 1
ATOM 835 N N . TYR A 1 135 ? 45.517 5.949 61.448 1.00 18.31 135 TYR A N 1
ATOM 836 C CA . TYR A 1 135 ? 45.476 6.014 60.001 1.00 19.31 135 TYR A CA 1
ATOM 837 C C . TYR A 1 135 ? 45.578 7.383 59.360 1.00 18.90 135 TYR A C 1
ATOM 838 O O . TYR A 1 135 ? 44.661 8.193 59.448 1.00 20.23 135 TYR A O 1
ATOM 847 N N . SER A 1 136 ? 46.707 7.622 58.706 1.00 18.44 136 SER A N 1
ATOM 848 C CA . SER A 1 136 ? 46.933 8.858 57.973 1.00 16.88 136 SER A CA 1
ATOM 849 C C . SER A 1 136 ? 46.590 10.123 58.745 1.00 16.43 136 SER A C 1
ATOM 850 O O . SER A 1 136 ? 45.708 10.883 58.363 1.00 15.82 136 SER A O 1
ATOM 853 N N . VAL A 1 137 ? 47.310 10.360 59.829 1.00 16.34 137 VAL A N 1
ATOM 854 C CA . VAL A 1 137 ? 47.066 11.534 60.643 1.00 15.16 137 VAL A CA 1
ATOM 855 C C . VAL A 1 137 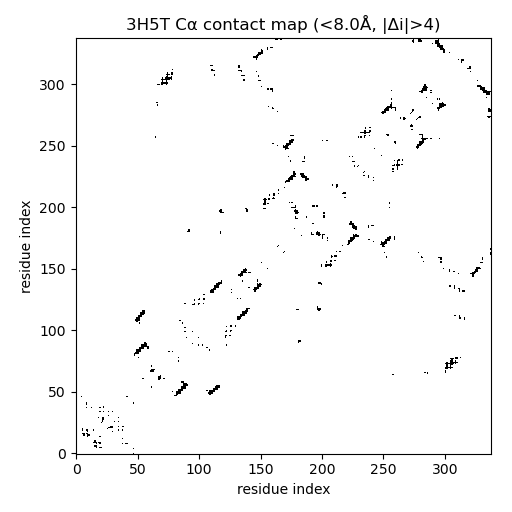? 48.228 12.511 60.493 1.00 16.92 137 VAL A C 1
ATOM 856 O O . VAL A 1 137 ? 49.383 12.110 60.299 1.00 17.55 137 VAL A O 1
ATOM 860 N N . ALA A 1 138 ? 47.924 13.797 60.565 1.00 16.16 138 ALA A N 1
ATOM 861 C CA . ALA A 1 138 ? 48.955 14.816 60.414 1.00 17.56 138 ALA A CA 1
ATOM 862 C C . ALA A 1 138 ? 50.005 14.729 61.509 1.00 18.89 138 ALA A C 1
ATOM 863 O O . ALA A 1 138 ? 49.735 14.282 62.622 1.00 19.59 138 ALA A O 1
ATOM 865 N N . LYS A 1 139 ? 51.215 15.156 61.182 1.00 20.24 139 LYS A N 1
ATOM 866 C CA . LYS A 1 139 ? 52.279 15.168 62.157 1.00 20.32 139 LYS A CA 1
ATOM 867 C C . LYS A 1 139 ? 51.860 16.306 63.077 1.00 20.91 139 LYS A C 1
ATOM 868 O O . LYS A 1 139 ? 51.330 17.316 62.605 1.00 22.85 139 LYS A O 1
ATOM 874 N N . GLY A 1 140 ? 52.056 16.136 64.382 1.00 21.31 140 GLY A N 1
ATOM 875 C CA . GLY A 1 140 ? 51.688 17.181 65.321 1.00 20.26 140 GLY A CA 1
ATOM 876 C C . GLY A 1 140 ? 50.213 17.205 65.673 1.00 22.72 140 GLY A C 1
ATOM 877 O O . GLY A 1 140 ? 49.733 18.166 66.276 1.00 24.86 140 GLY A O 1
ATOM 878 N N . ASP A 1 141 ? 49.488 16.158 65.291 1.00 22.80 141 ASP A N 1
ATOM 879 C CA . ASP A 1 141 ? 48.064 16.063 65.589 1.00 24.12 141 ASP A CA 1
ATOM 880 C C . ASP A 1 141 ? 47.891 15.787 67.090 1.00 24.97 141 ASP A C 1
ATOM 881 O O . ASP A 1 141 ? 48.486 14.855 67.639 1.00 25.60 141 ASP A O 1
ATOM 886 N N . PRO A 1 142 ? 47.067 16.593 67.775 1.00 24.89 142 PRO A N 1
ATOM 887 C CA . PRO A 1 142 ? 46.867 16.388 69.210 1.00 23.97 142 PRO A CA 1
ATOM 888 C C . PRO A 1 142 ? 46.325 15.017 69.607 1.00 24.27 142 PRO A C 1
ATOM 889 O O . PRO A 1 142 ? 46.451 14.612 70.760 1.00 25.47 142 PRO A O 1
ATOM 893 N N . HIS A 1 143 ? 45.730 14.296 68.662 1.00 23.59 143 HIS A N 1
ATOM 894 C CA . HIS A 1 143 ? 45.203 12.965 68.974 1.00 21.91 143 HIS A CA 1
ATOM 895 C C . HIS A 1 143 ? 46.358 11.990 69.189 1.00 22.00 143 HIS A C 1
ATOM 896 O O . HIS A 1 143 ? 46.263 11.071 70.006 1.00 22.07 143 HIS A O 1
ATOM 903 N N . ILE A 1 144 ? 47.451 12.203 68.460 1.00 22.60 144 ILE A N 1
ATOM 904 C CA . ILE A 1 144 ? 48.640 11.372 68.603 1.00 22.36 144 ILE A CA 1
ATOM 905 C C . ILE A 1 144 ? 49.137 11.504 70.044 1.00 23.43 144 ILE A C 1
ATOM 906 O O . ILE A 1 144 ? 49.405 10.499 70.709 1.00 23.85 144 ILE A O 1
ATOM 911 N N . ASP A 1 145 ? 49.251 12.747 70.522 1.00 23.44 145 ASP A N 1
ATOM 912 C CA . ASP A 1 145 ? 49.713 13.013 71.889 1.00 22.29 145 ASP A CA 1
ATOM 913 C C . ASP A 1 145 ? 48.734 12.437 72.913 1.00 22.21 145 ASP A C 1
ATOM 914 O O . ASP A 1 145 ? 49.143 11.928 73.957 1.00 21.97 145 ASP A O 1
ATOM 919 N N . ALA A 1 146 ? 47.440 12.522 72.614 1.00 19.88 146 ALA A N 1
ATOM 920 C CA . ALA A 1 146 ? 46.431 11.991 73.511 1.00 19.28 146 ALA A CA 1
ATOM 921 C C . ALA A 1 146 ? 46.592 10.478 73.650 1.00 20.68 146 ALA A C 1
ATOM 922 O O . ALA A 1 146 ? 46.460 9.933 74.737 1.00 22.64 146 ALA A O 1
ATOM 924 N N . ILE A 1 147 ? 46.883 9.802 72.546 1.00 22.54 147 ILE A N 1
ATOM 925 C CA . ILE A 1 147 ? 47.074 8.353 72.562 1.00 23.58 147 ILE A CA 1
ATOM 926 C C . ILE A 1 147 ? 48.319 7.971 73.365 1.00 23.77 147 ILE A C 1
ATOM 927 O O . ILE A 1 147 ? 48.329 6.955 74.058 1.00 24.42 147 ILE A O 1
ATOM 932 N N . ARG A 1 148 ? 49.361 8.794 73.265 1.00 23.68 148 ARG A N 1
ATOM 933 C CA . ARG A 1 148 ? 50.617 8.565 73.979 1.00 23.23 148 ARG A CA 1
ATOM 934 C C . ARG A 1 148 ? 50.418 8.763 75.483 1.00 24.37 148 ARG A C 1
ATOM 935 O O . ARG A 1 148 ? 50.957 8.011 76.303 1.00 24.75 148 ARG A O 1
ATOM 943 N N . ALA A 1 149 ? 49.638 9.783 75.836 1.00 23.68 149 ALA A N 1
ATOM 944 C CA . ALA A 1 149 ? 49.360 10.101 77.230 1.00 22.90 149 ALA A CA 1
ATOM 945 C C . ALA A 1 149 ? 48.539 9.006 77.891 1.00 24.20 149 ALA A C 1
ATOM 946 O O . ALA A 1 149 ? 48.584 8.849 79.104 1.00 24.67 149 ALA A O 1
ATOM 948 N N . ARG A 1 150 ? 47.780 8.256 77.096 1.00 23.82 150 ARG A N 1
ATOM 949 C CA . ARG A 1 150 ? 46.964 7.178 77.633 1.00 23.74 150 ARG A CA 1
ATOM 950 C C . ARG A 1 150 ? 47.786 5.879 77.640 1.00 24.94 150 ARG A C 1
ATOM 951 O O . ARG A 1 150 ? 47.402 4.884 78.260 1.00 23.59 150 ARG A O 1
ATOM 959 N N . GLY A 1 151 ? 48.930 5.901 76.962 1.00 23.60 151 GLY A N 1
ATOM 960 C CA . GLY A 1 151 ? 49.768 4.716 76.910 1.00 24.47 151 GLY A CA 1
ATOM 961 C C . GLY A 1 151 ? 49.093 3.589 76.148 1.00 23.97 151 GLY A C 1
ATOM 962 O O . GLY A 1 151 ? 49.249 2.416 76.479 1.00 22.33 151 GLY A O 1
ATOM 963 N N . LEU A 1 152 ? 48.340 3.955 75.117 1.00 25.85 152 LEU A N 1
ATOM 964 C CA . LEU A 1 152 ? 47.618 2.990 74.285 1.00 26.43 152 LEU A CA 1
ATOM 965 C C . LEU A 1 152 ? 48.530 2.422 73.196 1.00 26.39 152 LEU A C 1
ATOM 966 O O . LEU A 1 152 ? 49.103 3.170 72.407 1.00 26.96 152 LEU A O 1
ATOM 971 N N . PRO A 1 153 ? 48.693 1.090 73.154 1.00 27.26 153 PRO A N 1
ATOM 972 C CA . PRO A 1 153 ? 49.555 0.496 72.125 1.00 26.74 153 PRO A CA 1
ATOM 973 C C . PRO A 1 153 ? 49.087 1.010 70.764 1.00 26.67 153 PRO A C 1
ATOM 974 O O . PRO A 1 153 ? 47.901 0.930 70.439 1.00 27.52 153 PRO A O 1
ATOM 978 N N . ALA A 1 154 ? 50.001 1.534 69.962 1.00 25.00 154 ALA A N 1
ATOM 979 C CA . ALA A 1 154 ? 49.587 2.054 68.679 1.00 23.95 154 ALA A CA 1
ATOM 980 C C . ALA A 1 154 ? 50.567 1.848 67.541 1.00 25.42 154 ALA A C 1
ATOM 981 O O . ALA A 1 154 ? 51.788 1.852 67.729 1.00 26.61 154 ALA A O 1
ATOM 983 N N . VAL A 1 155 ? 50.004 1.659 66.355 1.00 24.66 155 VAL A N 1
ATOM 984 C CA . VAL A 1 155 ? 50.776 1.488 65.138 1.00 23.68 155 VAL A CA 1
ATOM 985 C C . VAL A 1 155 ? 50.293 2.591 64.196 1.00 22.77 155 VAL A C 1
ATOM 986 O O . VAL A 1 155 ? 49.108 2.926 64.172 1.00 21.58 155 VAL A O 1
ATOM 990 N N . ILE A 1 156 ? 51.210 3.159 63.426 1.00 21.78 156 ILE A N 1
ATOM 991 C CA . ILE A 1 156 ? 50.856 4.225 62.502 1.00 21.26 156 ILE A CA 1
ATOM 992 C C . ILE A 1 156 ? 50.953 3.765 61.050 1.00 21.17 156 ILE A C 1
ATOM 993 O O . ILE A 1 156 ? 51.908 3.083 60.675 1.00 19.97 156 ILE A O 1
ATOM 998 N N . ALA A 1 157 ? 49.966 4.148 60.239 1.00 20.26 157 ALA A N 1
ATOM 999 C CA . ALA A 1 157 ? 49.958 3.809 58.816 1.00 19.84 157 ALA A CA 1
ATOM 1000 C C . ALA A 1 157 ? 49.965 5.087 57.983 1.00 21.07 157 ALA A C 1
ATOM 1001 O O . ALA A 1 157 ? 49.208 6.026 58.254 1.00 22.41 157 ALA A O 1
ATOM 1003 N N . ASP A 1 158 ? 50.825 5.113 56.969 1.00 21.73 158 ASP A N 1
ATOM 1004 C CA . ASP A 1 158 ? 50.950 6.260 56.079 1.00 21.09 158 ASP A CA 1
ATOM 1005 C C . ASP A 1 158 ? 51.618 7.478 56.717 1.00 19.23 158 ASP A C 1
ATOM 1006 O O . ASP A 1 158 ? 52.581 8.013 56.180 1.00 17.61 158 ASP A O 1
ATOM 1011 N N . GLN A 1 159 ? 51.117 7.904 57.869 1.00 18.94 159 GLN A N 1
ATOM 1012 C CA . GLN A 1 159 ? 51.670 9.062 58.564 1.00 20.34 159 GLN A CA 1
ATOM 1013 C C . GLN A 1 159 ? 50.990 9.175 59.931 1.00 20.72 159 GLN A C 1
ATOM 1014 O O . GLN A 1 159 ? 49.877 8.695 60.110 1.00 23.04 159 GLN A O 1
ATOM 1020 N N . PRO A 1 160 ? 51.626 9.836 60.905 1.00 20.78 160 PRO A N 1
ATOM 1021 C CA . PRO A 1 160 ? 52.919 10.519 60.888 1.00 21.60 160 PRO A CA 1
ATOM 1022 C C . PRO A 1 160 ? 54.107 9.590 61.125 1.00 21.87 160 PRO A C 1
ATOM 1023 O O . PRO A 1 160 ? 54.034 8.650 61.914 1.00 20.54 160 PRO A O 1
ATOM 1027 N N . ALA A 1 161 ? 55.201 9.891 60.441 1.00 21.41 161 ALA A N 1
ATOM 1028 C CA . ALA A 1 161 ? 56.427 9.125 60.562 1.00 22.71 161 ALA A CA 1
ATOM 1029 C C . ALA A 1 161 ? 57.216 9.621 61.757 1.00 22.30 161 ALA A C 1
ATOM 1030 O O . ALA A 1 161 ? 56.991 10.725 62.249 1.00 21.45 161 ALA A O 1
ATOM 1032 N N . ARG A 1 162 ? 58.141 8.790 62.217 1.00 23.26 162 ARG A N 1
ATOM 1033 C CA . ARG A 1 162 ? 59.020 9.148 63.313 1.00 22.89 162 ARG A CA 1
ATOM 1034 C C . ARG A 1 162 ? 58.372 9.494 64.655 1.00 24.62 162 ARG A C 1
ATOM 1035 O O . ARG A 1 162 ? 58.752 10.472 65.295 1.00 25.79 162 ARG A O 1
ATOM 1043 N N . GLU A 1 163 ? 57.389 8.707 65.079 1.00 23.90 163 GLU A N 1
ATOM 1044 C CA . GLU A 1 163 ? 56.772 8.921 66.384 1.00 25.46 163 GLU A CA 1
ATOM 1045 C C . GLU A 1 163 ? 57.417 7.861 67.256 1.00 26.31 163 GLU A C 1
ATOM 1046 O O . GLU A 1 163 ? 57.499 6.708 66.857 1.00 27.71 163 GLU A O 1
ATOM 1052 N N . GLU A 1 164 ? 57.886 8.240 68.435 1.00 29.26 164 GLU A N 1
ATOM 1053 C CA . GLU A 1 164 ? 58.530 7.270 69.314 1.00 31.52 164 GLU A CA 1
ATOM 1054 C C . GLU A 1 164 ? 57.543 6.246 69.882 1.00 28.88 164 GLU A C 1
ATOM 1055 O O . GLU A 1 164 ? 56.440 6.593 70.286 1.00 28.27 164 GLU A O 1
ATOM 1061 N N . GLY A 1 165 ? 57.956 4.983 69.900 1.00 28.35 165 GLY A N 1
ATOM 1062 C CA . GLY A 1 165 ? 57.120 3.917 70.432 1.00 25.55 165 GLY A CA 1
ATOM 1063 C C . GLY A 1 165 ? 55.915 3.537 69.590 1.00 24.98 165 GLY A C 1
ATOM 1064 O O . GLY A 1 165 ? 55.041 2.809 70.058 1.00 25.05 165 GLY A O 1
ATOM 1065 N N . MET A 1 166 ? 55.870 4.010 68.347 1.00 22.28 166 MET A N 1
ATOM 1066 C CA . MET A 1 166 ? 54.745 3.727 67.459 1.00 20.94 166 MET A CA 1
ATOM 1067 C C . MET A 1 166 ? 55.166 3.188 66.081 1.00 20.20 166 MET A C 1
ATOM 1068 O O . MET A 1 166 ? 55.449 3.969 65.171 1.00 18.06 166 MET A O 1
ATOM 1073 N N . PRO A 1 167 ? 55.219 1.850 65.915 1.00 19.26 167 PRO A N 1
ATOM 1074 C CA . PRO A 1 167 ? 55.599 1.216 64.648 1.00 20.44 167 PRO A CA 1
ATOM 1075 C C . PRO A 1 167 ? 54.951 1.913 63.457 1.00 20.83 167 PRO A C 1
ATOM 1076 O O . PRO A 1 167 ? 53.794 2.319 63.526 1.00 22.45 167 PRO A O 1
ATOM 1080 N N . PHE A 1 168 ? 55.705 2.034 62.369 1.00 20.02 168 PHE A N 1
ATOM 1081 C CA . PHE A 1 168 ? 55.265 2.744 61.173 1.00 21.52 168 PHE A CA 1
ATOM 1082 C C . PHE A 1 168 ? 55.266 1.883 59.900 1.00 21.59 168 PHE A C 1
ATOM 1083 O O . PHE A 1 168 ? 56.251 1.208 59.593 1.00 23.62 168 PHE A O 1
ATOM 1091 N N . ILE A 1 169 ? 54.158 1.918 59.164 1.00 20.50 169 ILE A N 1
ATOM 1092 C CA . ILE A 1 169 ? 54.014 1.162 57.918 1.00 20.02 169 ILE A CA 1
ATOM 1093 C C . ILE A 1 169 ? 53.606 2.106 56.786 1.00 20.17 169 ILE A C 1
ATOM 1094 O O . ILE A 1 169 ? 52.548 2.729 56.847 1.00 19.90 169 ILE A O 1
ATOM 1099 N N . ALA A 1 170 ? 54.432 2.207 55.752 1.00 20.23 170 ALA A N 1
ATOM 1100 C CA . ALA A 1 170 ? 54.119 3.077 54.626 1.00 22.16 170 ALA A CA 1
ATOM 1101 C C . ALA A 1 170 ? 55.115 2.949 53.484 1.00 23.89 170 ALA A C 1
ATOM 1102 O O . ALA A 1 170 ? 56.229 2.444 53.657 1.00 26.55 170 ALA A O 1
ATOM 1104 N N . PRO A 1 171 ? 54.713 3.379 52.284 1.00 23.68 171 PRO A N 1
ATOM 1105 C CA . PRO A 1 171 ? 55.623 3.302 51.140 1.00 24.33 171 PRO A CA 1
ATOM 1106 C C . PRO A 1 171 ? 56.442 4.592 51.171 1.00 25.75 171 PRO A C 1
ATOM 1107 O O . PRO A 1 171 ? 56.098 5.512 51.909 1.00 26.19 171 PRO A O 1
ATOM 1111 N N . ASN A 1 172 ? 57.527 4.660 50.406 1.00 26.17 172 ASN A N 1
ATOM 1112 C CA . ASN A 1 172 ? 58.319 5.883 50.360 1.00 26.71 172 ASN A CA 1
ATOM 1113 C C . ASN A 1 172 ? 57.602 6.727 49.314 1.00 27.20 172 ASN A C 1
ATOM 1114 O O . ASN A 1 172 ? 57.679 6.453 48.116 1.00 25.74 172 ASN A O 1
ATOM 1119 N N . ASN A 1 173 ? 56.892 7.748 49.768 1.00 27.20 173 ASN A N 1
ATOM 1120 C CA . ASN A 1 173 ? 56.135 8.573 48.853 1.00 29.79 173 ASN A CA 1
ATOM 1121 C C . ASN A 1 173 ? 56.948 9.458 47.926 1.00 31.80 173 ASN A C 1
ATOM 1122 O O . ASN A 1 173 ? 56.590 9.630 46.759 1.00 31.84 173 ASN A O 1
ATOM 1127 N N . ARG A 1 174 ? 58.043 10.014 48.423 1.00 33.09 174 ARG A N 1
ATOM 1128 C CA . ARG A 1 174 ? 58.857 10.858 47.576 1.00 34.40 174 ARG A CA 1
ATOM 1129 C C . ARG A 1 174 ? 59.313 10.008 46.403 1.00 33.57 174 ARG A C 1
ATOM 1130 O O . ARG A 1 174 ? 59.366 10.480 45.275 1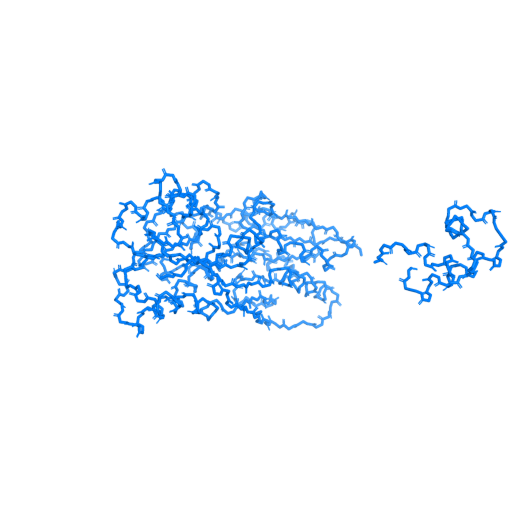.00 35.27 174 ARG A O 1
ATOM 1138 N N . LYS A 1 175 ? 59.610 8.741 46.666 1.00 32.86 175 LYS A N 1
ATOM 1139 C CA . LYS A 1 175 ? 60.067 7.840 45.612 1.00 33.93 175 LYS A CA 1
ATOM 1140 C C . LYS A 1 175 ? 58.954 7.185 44.790 1.00 32.83 175 LYS A C 1
ATOM 1141 O O . LYS A 1 175 ? 59.084 7.043 43.575 1.00 34.16 175 LYS A O 1
ATOM 1147 N N . ALA A 1 176 ? 57.866 6.792 45.443 1.00 30.20 176 ALA A N 1
ATOM 1148 C CA . ALA A 1 176 ? 56.761 6.139 44.751 1.00 28.72 176 ALA A CA 1
ATOM 1149 C C . ALA A 1 176 ? 56.108 7.000 43.676 1.00 27.75 176 ALA A C 1
ATOM 1150 O O . ALA A 1 176 ? 55.566 6.475 42.708 1.00 28.10 176 ALA A O 1
ATOM 1152 N N . ILE A 1 177 ? 56.161 8.318 43.853 1.00 27.16 177 ILE A N 1
ATOM 1153 C CA . ILE A 1 177 ? 55.559 9.261 42.911 1.00 24.46 177 ILE A CA 1
ATOM 1154 C C . ILE A 1 177 ? 56.467 9.552 41.707 1.00 25.20 177 ILE A C 1
ATOM 1155 O O . ILE A 1 177 ? 55.993 9.973 40.655 1.00 24.93 177 ILE A O 1
ATOM 1160 N N . ALA A 1 178 ? 57.769 9.322 41.854 1.00 25.77 178 ALA A N 1
ATOM 1161 C CA . ALA A 1 178 ? 58.705 9.588 40.756 1.00 27.06 178 ALA A CA 1
ATOM 1162 C C . ALA A 1 178 ? 58.252 9.033 39.401 1.00 27.74 178 ALA A C 1
ATOM 1163 O O . ALA A 1 178 ? 58.197 9.769 38.420 1.00 30.88 178 ALA A O 1
ATOM 1165 N N . PRO A 1 179 ? 57.914 7.733 39.328 1.00 29.21 179 PRO A N 1
ATOM 1166 C CA . PRO A 1 179 ? 57.474 7.125 38.065 1.00 29.28 179 PRO A CA 1
ATOM 1167 C C . PRO A 1 179 ? 56.342 7.864 37.354 1.00 31.43 179 PRO A C 1
ATOM 1168 O O . PRO A 1 179 ? 56.251 7.848 36.123 1.00 33.53 179 PRO A O 1
ATOM 1172 N N . ALA A 1 180 ? 55.481 8.512 38.128 1.00 32.23 180 ALA A N 1
ATOM 1173 C CA . ALA A 1 180 ? 54.353 9.245 37.569 1.00 31.86 180 ALA A CA 1
ATOM 1174 C C . ALA A 1 180 ? 54.768 10.594 36.976 1.00 31.91 180 ALA A C 1
ATOM 1175 O O . ALA A 1 180 ? 54.380 10.937 35.857 1.00 31.65 180 ALA A O 1
ATOM 1177 N N . ALA A 1 181 ? 55.547 11.367 37.723 1.00 31.77 181 ALA A N 1
ATOM 1178 C CA . ALA A 1 181 ? 55.986 12.668 37.230 1.00 31.22 181 ALA A CA 1
ATOM 1179 C C . ALA A 1 181 ? 56.923 12.448 36.042 1.00 31.74 181 ALA A C 1
ATOM 1180 O O . ALA A 1 181 ? 56.876 13.180 35.052 1.00 28.67 181 ALA A O 1
ATOM 1182 N N . GLN A 1 182 ? 57.768 11.424 36.147 1.00 32.81 182 GLN A N 1
ATOM 1183 C CA . GLN A 1 182 ? 58.705 11.091 35.083 1.00 33.91 182 GLN A CA 1
ATOM 1184 C C . GLN A 1 182 ? 57.958 10.742 33.802 1.00 34.71 182 GLN A C 1
ATOM 1185 O O . GLN A 1 182 ? 58.326 11.193 32.723 1.00 35.22 182 GLN A O 1
ATOM 1191 N N . ALA A 1 183 ? 56.910 9.933 33.931 1.00 35.44 183 ALA A N 1
ATOM 1192 C CA . ALA A 1 183 ? 56.111 9.529 32.783 1.00 36.13 183 ALA A CA 1
ATOM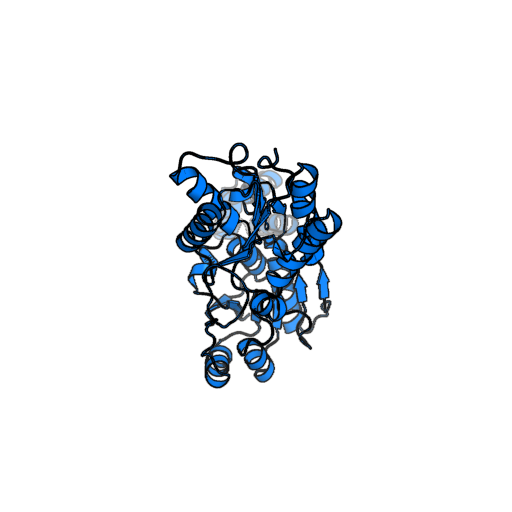 1193 C C . ALA A 1 183 ? 55.543 10.759 32.082 1.00 36.12 183 ALA A C 1
ATOM 1194 O O . ALA A 1 183 ? 55.385 10.768 30.860 1.00 37.78 183 ALA A O 1
ATOM 1196 N N . LEU A 1 184 ? 55.237 11.797 32.854 1.00 36.11 184 LEU A N 1
ATOM 1197 C CA . LEU A 1 184 ? 54.693 13.023 32.278 1.00 36.33 184 LEU A CA 1
ATOM 1198 C C . LEU A 1 184 ? 55.775 13.758 31.507 1.00 36.35 184 LEU A C 1
ATOM 1199 O O . LEU A 1 184 ? 55.521 14.302 30.433 1.00 37.02 184 LEU A O 1
ATOM 1204 N N . ILE A 1 185 ? 56.980 13.771 32.064 1.00 36.47 185 ILE A N 1
ATOM 1205 C CA . ILE A 1 185 ? 58.109 14.439 31.431 1.00 37.34 185 ILE A CA 1
ATOM 1206 C C . ILE A 1 185 ? 58.512 13.703 30.152 1.00 38.38 185 ILE A C 1
ATOM 1207 O O . ILE A 1 185 ? 58.847 14.330 29.148 1.00 38.34 185 ILE A O 1
ATOM 1212 N N . ASP A 1 186 ? 58.468 12.374 30.197 1.00 38.40 186 ASP A N 1
ATOM 1213 C CA . ASP A 1 186 ? 58.836 11.559 29.051 1.00 38.91 186 ASP A CA 1
ATOM 1214 C C . ASP A 1 186 ? 57.903 11.741 27.859 1.00 39.63 186 ASP A C 1
ATOM 1215 O O . ASP A 1 186 ? 58.249 11.371 26.736 1.00 39.39 186 ASP A O 1
ATOM 1220 N N . ALA A 1 187 ? 56.721 12.302 28.102 1.00 39.99 187 ALA A N 1
ATOM 1221 C CA . ALA A 1 187 ? 55.767 12.554 27.022 1.00 40.08 187 ALA A CA 1
ATOM 1222 C C . ALA A 1 187 ? 55.886 14.017 26.592 1.00 40.16 187 ALA A C 1
ATOM 1223 O O . ALA A 1 187 ? 55.035 14.543 25.881 1.00 40.66 187 ALA A O 1
ATOM 1225 N N . GLY A 1 188 ? 56.949 14.668 27.056 1.00 40.85 188 GLY A N 1
ATOM 1226 C CA . GLY A 1 188 ? 57.205 16.050 26.694 1.00 40.42 188 GLY A CA 1
ATOM 1227 C C . GLY A 1 188 ? 56.356 17.138 27.318 1.00 40.39 188 GLY A C 1
ATOM 1228 O O . GLY A 1 188 ? 56.334 18.259 26.810 1.00 41.87 188 GLY A O 1
ATOM 1229 N N . HIS A 1 189 ? 55.660 16.838 28.409 1.00 39.28 189 HIS A N 1
ATOM 1230 C CA . HIS A 1 189 ? 54.831 17.854 29.058 1.00 37.75 189 HIS A CA 1
ATOM 1231 C C . HIS A 1 189 ? 55.689 18.755 29.948 1.00 37.24 189 HIS A C 1
ATOM 1232 O O . HIS A 1 189 ? 56.564 18.276 30.667 1.00 37.98 189 HIS A O 1
ATOM 1239 N N . ARG A 1 190 ? 55.445 20.061 29.889 1.00 36.85 190 ARG A N 1
ATOM 1240 C CA . ARG A 1 190 ? 56.199 21.016 30.701 1.00 37.80 190 ARG A CA 1
ATOM 1241 C C . ARG A 1 190 ? 55.251 21.974 31.424 1.00 37.35 190 ARG A C 1
ATOM 1242 O O . ARG A 1 190 ? 55.609 22.576 32.431 1.00 37.25 190 ARG A O 1
ATOM 1250 N N . LYS A 1 191 ? 54.045 22.129 30.893 1.00 37.40 191 LYS A N 1
ATOM 1251 C CA . LYS A 1 191 ? 53.055 22.983 31.530 1.00 36.71 191 LYS A CA 1
ATOM 1252 C C . LYS A 1 191 ? 52.197 22.046 32.369 1.00 35.79 191 LYS A C 1
ATOM 1253 O O . LYS A 1 191 ? 51.083 21.679 31.994 1.00 34.90 191 LYS A O 1
ATOM 1259 N N . ILE A 1 192 ? 52.746 21.660 33.516 1.00 35.41 192 ILE A N 1
ATOM 1260 C CA . ILE A 1 192 ? 52.093 20.728 34.420 1.00 33.00 192 ILE A CA 1
ATOM 1261 C C . ILE A 1 192 ? 51.509 21.381 35.667 1.00 31.92 192 ILE A C 1
ATOM 1262 O O . ILE A 1 192 ? 52.088 22.302 36.231 1.00 32.11 192 ILE A O 1
ATOM 1267 N N . GLY A 1 193 ? 50.343 20.891 36.075 1.00 30.87 193 GLY A N 1
ATOM 1268 C CA . GLY A 1 193 ? 49.685 21.382 37.268 1.00 29.22 193 GLY A CA 1
ATOM 1269 C C . GLY A 1 193 ? 49.647 20.222 38.250 1.00 28.32 193 GLY A C 1
ATOM 1270 O O . GLY A 1 193 ? 49.743 19.067 37.836 1.00 27.35 193 GLY A O 1
ATOM 1271 N N . ILE A 1 194 ? 49.518 20.517 39.542 1.00 27.29 194 ILE A N 1
ATOM 1272 C CA . ILE A 1 194 ? 49.469 19.478 40.568 1.00 25.98 194 ILE A CA 1
ATOM 1273 C C . ILE A 1 194 ? 48.233 19.653 41.444 1.00 27.29 194 ILE A C 1
ATOM 1274 O O . ILE A 1 194 ? 47.835 20.777 41.729 1.00 29.61 194 ILE A O 1
ATOM 1279 N N . LEU A 1 195 ? 47.623 18.542 41.852 1.00 26.38 195 LEU A N 1
ATOM 1280 C CA . LEU A 1 195 ? 46.444 18.574 42.718 1.00 27.17 195 LEU A CA 1
ATOM 1281 C C . LEU A 1 195 ? 46.717 17.741 43.966 1.00 27.18 195 LEU A C 1
ATOM 1282 O O . LEU A 1 195 ? 47.306 16.662 43.880 1.00 27.34 195 LEU A O 1
ATOM 1287 N N . SER A 1 196 ? 46.280 18.237 45.120 1.00 25.48 196 SER A N 1
ATOM 1288 C CA . SER A 1 196 ? 46.493 17.542 46.387 1.00 22.59 196 SER A CA 1
ATOM 1289 C C . SER A 1 196 ? 45.308 17.620 47.316 1.00 20.20 196 SER A C 1
ATOM 1290 O O . SER A 1 196 ? 44.412 18.454 47.139 1.00 19.59 196 SER A O 1
ATOM 1293 N N . ILE A 1 197 ? 45.307 16.747 48.317 1.00 17.92 197 ILE A N 1
ATOM 1294 C CA . ILE A 1 197 ? 44.263 16.785 49.330 1.00 18.35 197 ILE A CA 1
ATOM 1295 C C . ILE A 1 197 ? 44.888 17.481 50.550 1.00 17.28 197 ILE A C 1
ATOM 1296 O O . ILE A 1 197 ? 45.991 18.016 50.444 1.00 18.72 197 ILE A O 1
ATOM 1301 N N . ARG A 1 198 ? 44.210 17.479 51.693 1.00 18.05 198 ARG A N 1
ATOM 1302 C CA . ARG A 1 198 ? 44.694 18.185 52.889 1.00 17.10 198 ARG A CA 1
ATOM 1303 C C . ARG A 1 198 ? 46.197 18.225 53.167 1.00 18.05 198 ARG A C 1
ATOM 1304 O O . ARG A 1 198 ? 46.836 17.196 53.361 1.00 18.99 198 ARG A O 1
ATOM 1312 N N . LEU A 1 199 ? 46.748 19.437 53.196 1.00 18.17 199 LEU A N 1
ATOM 1313 C CA . LEU A 1 199 ? 48.169 19.638 53.462 1.00 18.79 199 LEU A CA 1
ATOM 1314 C C . LEU A 1 199 ? 48.441 20.074 54.910 1.00 20.39 199 LEU A C 1
ATOM 1315 O O . LEU A 1 199 ? 49.546 19.872 55.414 1.00 21.43 199 LEU A O 1
ATOM 1320 N N . ASP A 1 200 ? 47.444 20.656 55.577 1.00 20.20 200 ASP A N 1
ATOM 1321 C CA . ASP A 1 200 ? 47.623 21.118 56.951 1.00 23.26 200 ASP A CA 1
ATOM 1322 C C . ASP A 1 200 ? 46.301 21.302 57.712 1.00 24.04 200 ASP A C 1
ATOM 1323 O O . ASP A 1 200 ? 45.224 21.179 57.133 1.00 25.12 200 ASP A O 1
ATOM 1328 N N . ARG A 1 201 ? 46.392 21.612 59.005 1.00 25.55 201 ARG A N 1
ATOM 1329 C CA . ARG A 1 201 ? 45.204 21.813 59.841 1.00 27.83 201 ARG A CA 1
ATOM 1330 C C . ARG A 1 201 ? 44.375 23.008 59.380 1.00 27.15 201 ARG A C 1
ATOM 1331 O O . ARG A 1 201 ? 43.154 22.910 59.227 1.00 27.55 201 ARG A O 1
ATOM 1339 N N . ALA A 1 202 ? 45.036 24.142 59.180 1.00 24.73 202 ALA A N 1
ATOM 1340 C CA . ALA A 1 202 ? 44.336 25.343 58.749 1.00 24.48 202 ALA A CA 1
ATOM 1341 C C . ALA A 1 202 ? 43.709 25.089 57.388 1.00 24.03 202 ALA A C 1
ATOM 1342 O O . ALA A 1 202 ? 44.414 24.842 56.407 1.00 24.73 202 ALA A O 1
ATOM 1344 N N . ASN A 1 203 ? 42.383 25.145 57.344 1.00 23.44 203 ASN A N 1
ATOM 1345 C CA . ASN A 1 203 ? 41.632 24.923 56.116 1.00 24.15 203 ASN A CA 1
ATOM 1346 C C . ASN A 1 203 ? 42.158 25.740 54.947 1.00 22.98 203 ASN A C 1
ATOM 1347 O O . ASN A 1 203 ? 42.564 26.889 55.111 1.00 24.68 203 ASN A O 1
ATOM 1352 N N . ASN A 1 204 ? 42.157 25.132 53.766 1.00 23.23 204 ASN A N 1
ATOM 1353 C CA . ASN A 1 204 ? 42.607 25.794 52.552 1.00 22.47 204 ASN A CA 1
ATOM 1354 C C . ASN A 1 204 ? 42.141 25.074 51.300 1.00 24.03 204 ASN A C 1
ATOM 1355 O O . ASN A 1 204 ? 42.415 23.889 51.112 1.00 25.33 204 ASN A O 1
ATOM 1360 N N . ASP A 1 205 ? 41.417 25.802 50.454 1.00 24.93 205 ASP A N 1
ATOM 1361 C CA . ASP A 1 205 ? 40.924 25.267 49.191 1.00 25.39 205 ASP A CA 1
ATOM 1362 C C . ASP A 1 205 ? 41.540 26.140 48.114 1.00 25.51 205 ASP A C 1
ATOM 1363 O O . ASP A 1 205 ? 41.740 27.339 48.331 1.00 24.29 205 ASP A O 1
ATOM 1368 N N . GLY A 1 206 ? 41.844 25.541 46.963 1.00 23.74 206 GLY A N 1
ATOM 1369 C CA . GLY A 1 206 ? 42.425 26.298 45.874 1.00 22.76 206 GLY A CA 1
ATOM 1370 C C . GLY A 1 206 ? 43.936 26.419 45.899 1.00 24.11 206 GLY A C 1
ATOM 1371 O O . GLY A 1 206 ? 44.644 25.515 46.351 1.00 22.13 206 GLY A O 1
ATOM 1372 N N . GLU A 1 207 ? 44.433 27.550 45.403 1.00 25.28 207 GLU A N 1
ATOM 1373 C CA . GLU A 1 207 ? 45.867 27.797 45.341 1.00 26.05 207 GLU A CA 1
ATOM 1374 C C . GLU A 1 207 ? 46.606 27.440 46.624 1.00 25.63 207 GLU A C 1
ATOM 1375 O O . GLU A 1 207 ? 46.153 27.757 47.720 1.00 25.74 207 GLU A O 1
ATOM 1381 N N . VAL A 1 208 ? 47.742 26.767 46.470 1.00 23.95 208 VAL A N 1
ATOM 1382 C CA . VAL A 1 208 ? 48.587 26.399 47.599 1.00 25.29 208 VAL A CA 1
ATOM 1383 C C . VAL A 1 208 ? 49.857 27.253 47.495 1.00 25.92 208 VAL A C 1
ATOM 1384 O O . VAL A 1 208 ? 50.551 27.229 46.480 1.00 25.53 208 VAL A O 1
ATOM 1388 N N . THR A 1 209 ? 50.154 28.006 48.545 1.00 27.31 209 THR A N 1
ATOM 1389 C CA . THR A 1 209 ? 51.335 28.863 48.554 1.00 29.59 209 THR A CA 1
ATOM 1390 C C . THR A 1 209 ? 52.571 28.090 49.001 1.00 31.25 209 THR A C 1
ATOM 1391 O O . THR A 1 209 ? 52.466 27.085 49.702 1.00 32.72 209 THR A O 1
ATOM 1395 N N . ARG A 1 210 ? 53.740 28.578 48.599 1.00 32.24 210 ARG A N 1
ATOM 1396 C CA . ARG A 1 210 ? 55.008 27.959 48.960 1.00 32.58 210 ARG A CA 1
ATOM 1397 C C . ARG A 1 210 ? 55.091 27.757 50.469 1.00 32.11 210 ARG A C 1
ATOM 1398 O O . ARG A 1 210 ? 55.572 26.734 50.944 1.00 34.15 210 ARG A O 1
ATOM 1406 N N . GLU A 1 211 ? 54.599 28.726 51.225 1.00 31.77 211 GLU A N 1
ATOM 1407 C CA . GLU A 1 211 ? 54.646 28.635 52.675 1.00 32.06 211 GLU A CA 1
ATOM 1408 C C . GLU A 1 211 ? 53.789 27.486 53.204 1.00 31.37 211 GLU A C 1
ATOM 1409 O O . GLU A 1 211 ? 54.237 26.715 54.049 1.00 29.76 211 GLU A O 1
ATOM 1415 N N . ARG A 1 212 ? 52.557 27.374 52.714 1.00 29.95 212 ARG A N 1
ATOM 1416 C CA . ARG A 1 212 ? 51.678 26.304 53.166 1.00 28.06 212 ARG A CA 1
ATOM 1417 C C . ARG A 1 212 ? 52.293 24.949 52.867 1.00 27.25 212 ARG A C 1
ATOM 1418 O O . ARG A 1 212 ? 52.230 24.040 53.688 1.00 27.09 212 ARG A O 1
ATOM 1426 N N . LEU A 1 213 ? 52.900 24.831 51.692 1.00 26.32 213 LEU A N 1
ATOM 1427 C CA . LEU A 1 213 ? 53.530 23.584 51.267 1.00 27.99 213 LEU A CA 1
ATOM 1428 C C . LEU A 1 213 ? 54.724 23.233 52.138 1.00 28.57 213 LEU A C 1
ATOM 1429 O O . LEU A 1 213 ? 54.813 22.133 52.673 1.00 29.07 213 LEU A O 1
ATOM 1434 N N . GLU A 1 214 ? 55.637 24.187 52.263 1.00 30.53 214 GLU A N 1
ATOM 1435 C CA . GLU A 1 214 ? 56.851 24.037 53.056 1.00 31.88 214 GLU A CA 1
ATOM 1436 C C . GLU A 1 214 ? 56.589 23.690 54.529 1.00 30.70 214 GLU A C 1
ATOM 1437 O O . GLU A 1 214 ? 57.368 22.965 55.148 1.00 31.24 214 GLU A O 1
ATOM 1443 N N . ASN A 1 215 ? 55.490 24.200 55.081 1.00 28.61 215 ASN A N 1
ATOM 1444 C CA . ASN A 1 215 ? 55.130 23.958 56.481 1.00 25.74 215 ASN A CA 1
ATOM 1445 C C . ASN A 1 215 ? 54.065 22.872 56.629 1.00 25.88 215 ASN A C 1
ATOM 1446 O O . ASN A 1 215 ? 53.605 22.585 57.739 1.00 27.12 215 ASN A O 1
ATOM 1451 N N . ALA A 1 216 ? 53.679 22.269 55.509 1.00 23.04 216 ALA A N 1
ATOM 1452 C CA . ALA A 1 216 ? 52.675 21.217 55.503 1.00 20.23 216 ALA A CA 1
ATOM 1453 C C . ALA A 1 216 ? 53.000 20.120 56.519 1.00 20.97 216 ALA A C 1
ATOM 1454 O O . ALA A 1 216 ? 54.100 19.550 56.510 1.00 20.83 216 ALA A O 1
ATOM 1456 N N . GLN A 1 217 ? 52.038 19.826 57.390 1.00 19.46 217 GLN A N 1
ATOM 1457 C CA . GLN A 1 217 ? 52.209 18.795 58.407 1.00 20.00 217 GLN A CA 1
ATOM 1458 C C . GLN A 1 217 ? 51.661 17.453 57.920 1.00 19.50 217 GLN A C 1
ATOM 1459 O O . GLN A 1 217 ? 51.890 16.413 58.535 1.00 17.17 217 GLN A O 1
ATOM 1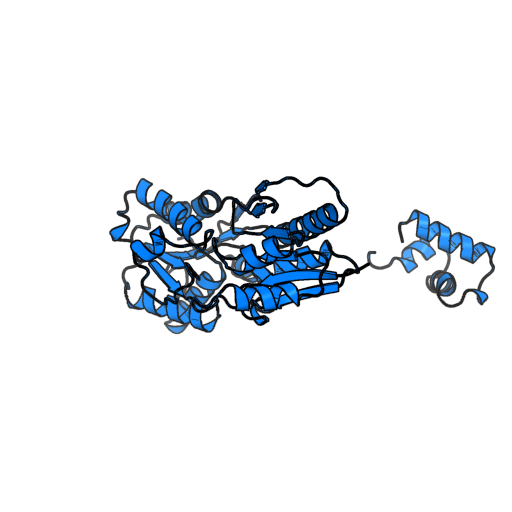465 N N . TYR A 1 218 ? 50.919 17.472 56.824 1.00 18.47 218 TYR A N 1
ATOM 1466 C CA . TYR A 1 218 ? 50.401 16.227 56.297 1.00 19.08 218 TYR A CA 1
ATOM 1467 C C . TYR A 1 218 ? 51.436 15.652 55.347 1.00 19.46 218 TYR A C 1
ATOM 1468 O O . TYR A 1 218 ? 51.419 15.917 54.149 1.00 18.73 218 TYR A O 1
ATOM 1477 N N . GLN A 1 219 ? 52.370 14.888 55.905 1.00 22.23 219 GLN A N 1
ATOM 1478 C CA . GLN A 1 219 ? 53.399 14.233 55.105 1.00 23.44 219 GLN A CA 1
ATOM 1479 C C . GLN A 1 219 ? 52.584 13.369 54.136 1.00 24.47 219 GLN A C 1
ATOM 1480 O O . GLN A 1 219 ? 51.390 13.187 54.343 1.00 27.35 219 GLN A O 1
ATOM 1486 N N . VAL A 1 220 ? 53.207 12.826 53.101 1.00 23.87 220 VAL A N 1
ATOM 1487 C CA . VAL A 1 220 ? 52.492 12.025 52.097 1.00 22.47 220 VAL A CA 1
ATOM 1488 C C . VAL A 1 220 ? 52.101 13.051 51.042 1.00 21.87 220 VAL A C 1
ATOM 1489 O O . VAL A 1 220 ? 52.646 13.047 49.941 1.00 21.55 220 VAL A O 1
ATOM 1493 N N . GLN A 1 221 ? 51.181 13.947 51.391 1.00 21.00 221 GLN A N 1
ATOM 1494 C CA . GLN A 1 221 ? 50.772 14.991 50.465 1.00 20.84 221 GLN A CA 1
ATOM 1495 C C . GLN A 1 221 ? 51.999 15.830 50.151 1.00 20.33 221 GLN A C 1
ATOM 1496 O O . GLN A 1 221 ? 52.379 15.979 48.998 1.00 22.08 221 GLN A O 1
ATOM 1502 N N . ARG A 1 222 ? 52.617 16.368 51.195 1.00 20.23 222 ARG A N 1
ATOM 1503 C CA . ARG A 1 222 ? 53.810 17.183 51.061 1.00 20.00 222 ARG A CA 1
ATOM 1504 C C . ARG A 1 222 ? 54.900 16.418 50.327 1.00 20.96 222 ARG A C 1
ATOM 1505 O O . ARG A 1 222 ? 55.509 16.928 49.399 1.00 22.27 222 ARG A O 1
ATOM 1513 N N . ASP A 1 223 ? 55.135 15.180 50.733 1.00 23.00 223 ASP A N 1
ATOM 1514 C CA . ASP A 1 223 ? 56.171 14.383 50.111 1.00 23.56 223 ASP A CA 1
ATOM 1515 C C . ASP A 1 223 ? 55.874 13.926 48.690 1.00 25.29 223 ASP A C 1
ATOM 1516 O O . ASP A 1 223 ? 56.804 13.757 47.894 1.00 25.57 223 ASP A O 1
ATOM 1521 N N . ARG A 1 224 ? 54.604 13.715 48.353 1.00 24.40 224 ARG A N 1
ATOM 1522 C CA . ARG A 1 224 ? 54.288 13.296 46.988 1.00 26.49 224 ARG A CA 1
ATOM 1523 C C . ARG A 1 224 ? 54.394 14.508 46.066 1.00 28.52 224 ARG A C 1
ATOM 1524 O O . ARG A 1 224 ? 54.728 14.381 44.882 1.00 28.53 224 ARG A O 1
ATOM 1532 N N . VAL A 1 225 ? 54.121 15.687 46.625 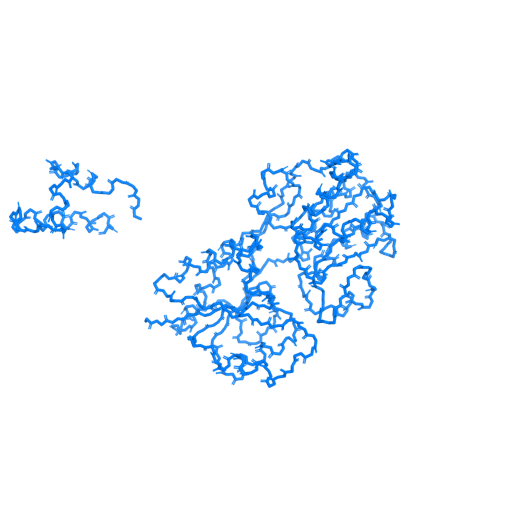1.00 28.17 225 VAL A N 1
ATOM 1533 C CA . VAL A 1 225 ? 54.217 16.927 45.871 1.00 27.99 225 VAL A CA 1
ATOM 1534 C C . VAL A 1 225 ? 55.704 17.201 45.617 1.00 29.01 225 VAL A C 1
ATOM 1535 O O . VAL A 1 225 ? 56.104 17.523 44.502 1.00 28.21 225 VAL A O 1
ATOM 1539 N N . ARG A 1 226 ? 56.511 17.037 46.661 1.00 30.42 226 ARG A N 1
ATOM 1540 C CA . ARG A 1 226 ? 57.959 17.247 46.604 1.00 32.48 226 ARG A CA 1
ATOM 1541 C C . ARG A 1 226 ? 58.656 16.310 45.610 1.00 33.36 226 ARG A C 1
ATOM 1542 O O . ARG A 1 226 ? 59.411 16.754 44.743 1.00 32.10 226 ARG A O 1
ATOM 1550 N N . GLY A 1 227 ? 58.401 15.012 45.748 1.00 33.55 227 GLY A N 1
ATOM 1551 C CA . GLY A 1 227 ? 59.002 14.036 44.859 1.00 32.67 227 GLY A CA 1
ATOM 1552 C C . GLY A 1 227 ? 58.659 14.291 43.404 1.00 33.43 227 GLY A C 1
ATOM 1553 O O . GLY A 1 227 ? 59.510 14.130 42.528 1.00 34.99 227 GLY A O 1
ATOM 1554 N N . ALA A 1 228 ? 57.417 14.680 43.130 1.00 32.68 228 ALA A N 1
ATOM 1555 C CA . ALA A 1 228 ? 57.013 14.953 41.752 1.00 33.51 228 ALA A CA 1
ATOM 1556 C C . ALA A 1 228 ? 57.752 16.193 41.270 1.00 33.98 228 ALA A C 1
ATOM 1557 O O . ALA A 1 228 ? 58.303 16.213 40.173 1.00 33.22 228 ALA A O 1
ATOM 1559 N N . MET A 1 229 ? 57.767 17.219 42.116 1.00 34.06 229 MET A N 1
ATOM 1560 C CA . MET A 1 229 ? 58.434 18.472 41.804 1.00 34.97 229 MET A CA 1
ATOM 1561 C C . MET A 1 229 ? 59.934 18.284 41.579 1.00 36.85 229 MET A C 1
ATOM 1562 O O . MET A 1 229 ? 60.538 19.010 40.788 1.00 37.26 229 MET A O 1
ATOM 1567 N N . GLU A 1 230 ? 60.531 17.317 42.276 1.00 38.63 230 GLU A N 1
ATOM 1568 C CA . GLU A 1 230 ? 61.962 17.052 42.138 1.00 40.99 230 GLU A CA 1
ATOM 1569 C C . GLU A 1 230 ? 62.261 16.479 40.760 1.00 41.45 230 GLU A C 1
ATOM 1570 O O . GLU A 1 230 ? 63.325 16.726 40.193 1.00 42.82 230 GLU A O 1
ATOM 1576 N N . VAL A 1 231 ? 61.314 15.725 40.215 1.00 41.69 231 VAL A N 1
ATOM 1577 C CA . VAL A 1 231 ? 61.488 15.146 38.891 1.00 40.94 231 VAL A CA 1
ATOM 1578 C C . VAL A 1 231 ? 61.275 16.215 37.820 1.00 40.90 231 VAL A C 1
ATOM 1579 O O . VAL A 1 231 ? 61.863 16.151 36.744 1.00 43.16 231 VAL A O 1
ATOM 1583 N N . PHE A 1 232 ? 60.436 17.201 38.111 1.00 41.18 232 PHE A N 1
ATOM 1584 C CA . PHE A 1 232 ? 60.184 18.271 37.152 1.00 41.60 232 PHE A CA 1
ATOM 1585 C C . PHE A 1 232 ? 61.374 19.220 37.095 1.00 42.79 232 PHE A C 1
ATOM 1586 O O . PHE A 1 232 ? 61.737 19.710 36.028 1.00 41.79 232 PHE A O 1
ATOM 1594 N N . ILE A 1 233 ? 61.971 19.474 38.256 1.00 44.64 233 ILE A N 1
ATOM 1595 C CA . ILE A 1 233 ? 63.128 20.352 38.358 1.00 45.94 233 ILE A CA 1
ATOM 1596 C C . ILE A 1 233 ? 64.281 19.793 37.531 1.00 47.48 233 ILE A C 1
ATOM 1597 O O . ILE A 1 233 ? 64.946 20.535 36.804 1.00 48.83 233 ILE A O 1
ATOM 1602 N N . GLU A 1 234 ? 64.508 18.487 37.640 1.00 48.09 234 GLU A N 1
ATOM 1603 C CA . GLU A 1 234 ? 65.571 17.821 36.896 1.00 48.59 234 GLU A CA 1
ATOM 1604 C C . GLU A 1 234 ? 65.290 17.884 35.400 1.00 48.59 234 GLU A C 1
ATOM 1605 O O . GLU A 1 234 ? 66.198 17.748 34.583 1.00 48.18 234 GLU A O 1
ATOM 1611 N N . ALA A 1 235 ? 64.025 18.086 35.044 1.00 49.24 235 ALA A N 1
ATOM 1612 C CA . ALA A 1 235 ? 63.635 18.171 33.642 1.00 49.36 235 ALA A CA 1
ATOM 1613 C C . ALA A 1 235 ? 63.878 19.585 33.125 1.00 49.39 235 ALA A C 1
ATOM 1614 O O . ALA A 1 235 ? 63.914 19.820 31.917 1.00 49.16 235 ALA A O 1
ATOM 1616 N N . GLY A 1 236 ? 64.049 20.524 34.051 1.00 49.09 236 GLY A N 1
ATOM 1617 C CA . GLY A 1 236 ? 64.290 21.902 33.668 1.00 49.07 236 GLY A CA 1
ATOM 1618 C C . GLY A 1 236 ? 63.201 22.848 34.132 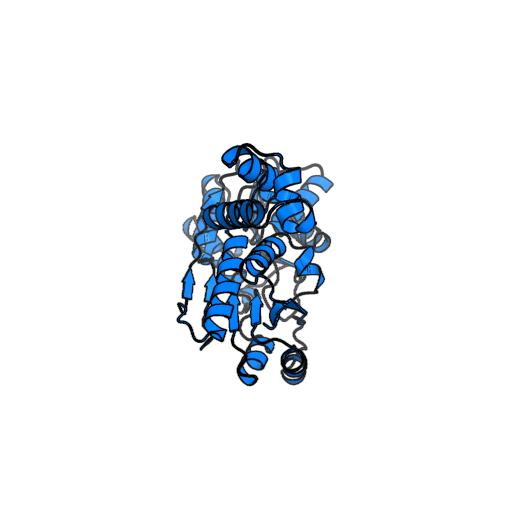1.00 48.74 236 GLY A C 1
ATOM 1619 O O . GLY A 1 236 ? 63.455 24.030 34.344 1.00 48.89 236 GLY A O 1
ATOM 1620 N N . ILE A 1 237 ? 61.988 22.329 34.291 1.00 48.28 237 ILE A N 1
ATOM 1621 C CA . ILE A 1 237 ? 60.859 23.139 34.734 1.00 48.81 237 ILE A CA 1
ATOM 1622 C C . ILE A 1 237 ? 61.184 23.916 36.018 1.00 50.36 237 ILE A C 1
ATOM 1623 O O . ILE A 1 237 ? 61.767 23.371 36.957 1.00 51.11 237 ILE A O 1
ATOM 1628 N N . ASP A 1 238 ? 60.814 25.194 36.047 1.00 49.85 238 ASP A N 1
ATOM 1629 C CA . ASP A 1 238 ? 61.043 26.027 37.218 1.00 49.03 238 ASP A CA 1
ATOM 1630 C C . ASP A 1 238 ? 59.817 25.879 38.117 1.00 48.44 238 ASP A C 1
ATOM 1631 O O . ASP A 1 238 ? 58.691 26.153 37.694 1.00 48.68 238 ASP A O 1
ATOM 1636 N N . PRO A 1 239 ? 60.024 25.436 39.371 1.00 47.34 239 PRO A N 1
ATOM 1637 C CA . PRO A 1 239 ? 58.981 25.222 40.383 1.00 45.98 239 PRO A CA 1
ATOM 1638 C C . PRO A 1 239 ? 57.910 26.309 40.500 1.00 44.98 239 PRO A C 1
ATOM 1639 O O . PRO A 1 239 ? 56.733 26.005 40.708 1.00 44.91 239 PRO A O 1
ATOM 1643 N N . GLY A 1 240 ? 58.317 27.569 40.378 1.00 43.33 240 GLY A N 1
ATOM 1644 C CA . GLY A 1 240 ? 57.366 28.662 40.485 1.00 40.78 240 GLY A CA 1
ATOM 1645 C C . GLY A 1 240 ? 56.328 28.702 39.376 1.00 40.94 240 GLY A C 1
ATOM 1646 O O . GLY A 1 240 ? 55.305 29.377 39.514 1.00 40.37 240 GLY A O 1
ATOM 1647 N N . THR A 1 241 ? 56.578 27.984 38.283 1.00 39.47 241 THR A N 1
ATOM 1648 C CA . THR A 1 241 ? 55.652 27.957 37.151 1.00 40.33 241 THR A CA 1
ATOM 1649 C C . THR A 1 241 ? 54.588 26.859 37.249 1.00 39.77 241 THR A C 1
ATOM 1650 O O . THR A 1 241 ? 53.602 26.872 36.504 1.00 40.08 241 THR A O 1
ATOM 1654 N N . VAL A 1 242 ? 54.791 25.909 38.156 1.00 37.29 242 VAL A N 1
ATOM 1655 C CA . VAL A 1 242 ? 53.857 24.802 38.322 1.00 34.53 242 VAL A CA 1
ATOM 1656 C C . VAL A 1 242 ? 52.804 25.070 39.395 1.00 32.12 242 VAL A C 1
ATOM 1657 O O . VAL A 1 242 ? 53.074 24.963 40.588 1.00 31.92 242 VAL A O 1
ATOM 1661 N N . PRO A 1 243 ? 51.578 25.405 38.976 1.00 30.10 243 PRO A N 1
ATOM 1662 C CA . PRO A 1 243 ? 50.488 25.685 39.915 1.00 29.81 243 PRO A CA 1
ATOM 1663 C C . PRO A 1 243 ? 50.105 24.460 40.751 1.00 30.32 243 PRO A C 1
ATOM 1664 O O . PRO A 1 243 ? 50.120 23.331 40.260 1.00 30.51 243 PRO A O 1
ATOM 1668 N N . ILE A 1 244 ? 49.760 24.698 42.013 1.00 30.33 244 ILE A N 1
ATOM 1669 C CA . ILE A 1 244 ? 49.387 23.632 42.936 1.00 29.54 244 ILE A CA 1
ATOM 1670 C C . ILE A 1 244 ? 48.100 23.960 43.689 1.00 28.63 244 ILE A C 1
ATOM 1671 O O . ILE A 1 244 ? 48.074 24.878 44.501 1.00 30.10 244 ILE A O 1
ATOM 1676 N N . MET A 1 245 ? 47.033 23.214 43.422 1.00 26.69 245 MET A N 1
ATOM 1677 C CA . MET A 1 245 ? 45.773 23.448 44.116 1.00 25.09 245 MET A CA 1
ATOM 1678 C C . MET A 1 245 ? 45.404 22.287 45.036 1.00 24.52 245 MET A C 1
ATOM 1679 O O . MET A 1 245 ? 45.825 21.150 44.826 1.00 24.15 245 MET A O 1
ATOM 1684 N N . GLU A 1 246 ? 44.607 22.586 46.057 1.00 24.49 246 GLU A N 1
ATOM 1685 C CA . GLU A 1 246 ? 44.204 21.585 47.033 1.00 23.69 246 GLU A CA 1
ATOM 1686 C C . GLU A 1 246 ? 42.742 21.685 47.454 1.00 24.43 246 GLU A C 1
ATOM 1687 O O . GLU A 1 246 ? 42.100 22.718 47.276 1.00 24.98 246 GLU A O 1
ATOM 1693 N N . CYS A 1 247 ? 42.216 20.583 47.983 1.00 23.99 247 CYS A N 1
ATOM 1694 C CA . CYS A 1 247 ? 40.862 20.557 48.508 1.00 24.82 247 CYS A CA 1
ATOM 1695 C C . CYS A 1 247 ? 40.992 19.965 49.905 1.00 25.01 247 CYS A C 1
ATOM 1696 O O . CYS A 1 247 ? 41.362 18.801 50.082 1.00 27.28 247 CYS A O 1
ATOM 1699 N N . TRP A 1 248 ? 40.729 20.796 50.904 1.00 23.60 248 TRP A N 1
ATOM 1700 C CA . TRP A 1 248 ? 40.849 20.382 52.294 1.00 23.55 248 TRP A CA 1
ATOM 1701 C C . TRP A 1 248 ? 40.032 19.127 52.602 1.00 24.27 248 TRP A C 1
ATOM 1702 O O . TRP A 1 248 ? 40.490 18.233 53.316 1.00 24.67 248 TRP A O 1
ATOM 1713 N N . ILE A 1 249 ? 38.816 19.070 52.071 1.00 23.86 249 ILE A N 1
ATOM 1714 C CA . ILE A 1 249 ? 37.955 17.914 52.262 1.00 23.27 249 ILE A CA 1
ATOM 1715 C C . ILE A 1 249 ? 38.031 17.075 50.990 1.00 24.43 249 ILE A C 1
ATOM 1716 O O . ILE A 1 249 ? 37.879 17.594 49.887 1.00 22.98 249 ILE A O 1
ATOM 1721 N N . ASN A 1 250 ? 38.294 15.781 51.143 1.00 27.38 250 ASN A N 1
ATOM 1722 C CA . ASN A 1 250 ? 38.395 14.886 49.989 1.00 28.64 250 ASN A CA 1
ATOM 1723 C C . ASN A 1 250 ? 37.043 14.229 49.691 1.00 29.60 250 ASN A C 1
ATOM 1724 O O . ASN A 1 250 ? 36.709 13.194 50.262 1.00 28.88 250 ASN A O 1
ATOM 1729 N N . ASN A 1 251 ? 36.277 14.864 48.801 1.00 31.49 251 ASN A N 1
ATOM 1730 C CA . ASN A 1 251 ? 34.948 14.401 48.369 1.00 33.20 251 ASN A CA 1
ATOM 1731 C C . ASN A 1 251 ? 34.884 14.320 46.858 1.00 33.92 251 ASN A C 1
ATOM 1732 O O . ASN A 1 251 ? 35.740 14.849 46.154 1.00 34.71 251 ASN A O 1
ATOM 1737 N N . ARG A 1 252 ? 33.829 13.690 46.365 1.00 34.05 252 ARG A N 1
ATOM 1738 C CA . ARG A 1 252 ? 33.626 13.576 44.936 1.00 35.35 252 ARG A CA 1
ATOM 1739 C C . ARG A 1 252 ? 33.318 14.985 44.426 1.00 32.85 252 ARG A C 1
ATOM 1740 O O . ARG A 1 252 ? 33.755 15.369 43.345 1.00 32.41 252 ARG A O 1
ATOM 1748 N N . GLN A 1 253 ? 32.590 15.756 45.231 1.00 31.66 253 GLN A N 1
ATOM 1749 C CA . GLN A 1 253 ? 32.218 17.124 44.875 1.00 31.80 253 GLN A CA 1
ATOM 1750 C C . GLN A 1 253 ? 33.370 18.124 44.973 1.00 31.37 253 GLN A C 1
ATOM 1751 O O . GLN A 1 253 ? 33.473 19.030 44.152 1.00 34.67 253 GLN A O 1
ATOM 1757 N N . HIS A 1 254 ? 34.222 17.977 45.980 1.00 29.54 254 HIS A N 1
ATOM 1758 C CA . HIS A 1 254 ? 35.361 18.873 46.145 1.00 27.81 254 HIS A CA 1
ATOM 1759 C C . HIS A 1 254 ? 36.453 18.534 45.135 1.00 27.92 254 HIS A C 1
ATOM 1760 O O . HIS A 1 254 ? 37.150 19.429 44.653 1.00 28.73 254 HIS A O 1
ATOM 1767 N N . ASN A 1 255 ? 36.609 17.247 44.823 1.00 26.71 255 ASN A N 1
ATOM 1768 C CA . ASN A 1 255 ? 37.620 16.825 43.854 1.00 26.63 255 ASN A CA 1
ATOM 1769 C C . ASN A 1 255 ? 37.292 17.446 42.503 1.00 26.39 255 ASN A C 1
ATOM 1770 O O . ASN A 1 255 ? 38.179 17.824 41.746 1.00 26.13 255 ASN A O 1
ATOM 1775 N N . PHE A 1 256 ? 35.998 17.531 42.213 1.00 28.50 256 PHE A N 1
ATOM 1776 C CA . PHE A 1 256 ? 35.499 18.110 40.970 1.00 28.92 256 PHE A CA 1
ATOM 1777 C C . PHE A 1 256 ? 35.799 19.613 40.949 1.00 28.51 256 PHE A C 1
ATOM 1778 O O . PHE A 1 256 ? 36.425 20.126 40.022 1.00 28.33 256 PHE A O 1
ATOM 1786 N N . GLU A 1 257 ? 35.345 20.306 41.984 1.00 28.13 257 GLU A N 1
ATOM 1787 C CA . GLU A 1 257 ? 35.551 21.739 42.101 1.00 29.15 257 GLU A CA 1
ATOM 1788 C C . GLU A 1 257 ? 37.021 22.114 41.942 1.00 28.98 257 GLU A C 1
ATOM 1789 O O . GLU A 1 257 ? 37.374 22.885 41.054 1.00 30.96 257 GLU A O 1
ATOM 1795 N N . VAL A 1 258 ? 37.881 21.571 42.798 1.00 28.39 258 VAL A N 1
ATOM 1796 C CA . VAL A 1 258 ? 39.301 21.890 42.732 1.00 27.54 258 VAL A CA 1
ATOM 1797 C C . VAL A 1 258 ? 39.893 21.613 41.347 1.00 26.90 258 VAL A C 1
ATOM 1798 O O . VAL A 1 258 ? 40.858 22.261 40.940 1.00 26.37 258 VAL A O 1
ATOM 1802 N N . ALA A 1 259 ? 39.316 20.662 40.619 1.00 26.17 259 ALA A N 1
ATOM 1803 C CA . ALA A 1 259 ? 39.809 20.343 39.280 1.00 27.06 259 ALA A CA 1
ATOM 1804 C C . ALA A 1 259 ? 39.337 21.410 38.290 1.00 28.07 259 ALA A C 1
ATOM 1805 O O . ALA A 1 259 ? 40.079 21.825 37.403 1.00 27.11 259 ALA A O 1
ATOM 1807 N N . LYS A 1 260 ? 38.098 21.858 38.453 1.00 28.81 260 LYS A N 1
ATOM 1808 C CA . LYS A 1 260 ? 37.553 22.882 37.581 1.00 31.41 260 LYS A CA 1
ATOM 1809 C C . LYS A 1 260 ? 38.355 24.173 37.735 1.00 31.90 260 LYS A C 1
ATOM 1810 O O . LYS A 1 260 ? 38.779 24.769 36.750 1.00 33.35 260 LYS A O 1
ATOM 1816 N N . GLU A 1 261 ? 38.584 24.589 38.975 1.00 31.60 261 GLU A N 1
ATOM 1817 C CA . GLU A 1 261 ? 39.317 25.823 39.237 1.00 31.78 261 GLU A CA 1
ATOM 1818 C C . GLU A 1 261 ? 40.720 25.858 38.628 1.00 31.63 261 GLU A C 1
ATOM 1819 O O . GLU A 1 261 ? 41.127 26.864 38.055 1.00 33.28 261 GLU A O 1
ATOM 1825 N N . LEU A 1 262 ? 41.457 24.763 38.762 1.00 30.56 262 LEU A N 1
ATOM 1826 C CA . LEU A 1 262 ? 42.818 24.675 38.244 1.00 30.07 262 LEU A CA 1
ATOM 1827 C C . LEU A 1 262 ? 42.897 24.744 36.718 1.00 31.66 262 LEU A C 1
ATOM 1828 O O . LEU A 1 262 ? 43.748 25.438 36.160 1.00 29.80 262 LEU A O 1
ATOM 1833 N N . LEU A 1 263 ? 42.014 24.006 36.051 1.00 33.42 263 LEU A N 1
ATOM 1834 C CA . LEU A 1 263 ? 41.994 23.958 34.594 1.00 34.73 263 LEU A CA 1
ATOM 1835 C C . LEU A 1 263 ? 41.335 25.194 34.005 1.00 35.56 263 LEU A C 1
ATOM 1836 O O . LEU A 1 263 ? 41.604 25.570 32.867 1.00 36.09 263 LEU A O 1
ATOM 1841 N N . GLU A 1 264 ? 40.468 25.815 34.794 1.00 36.05 264 GLU A N 1
ATOM 1842 C CA . GLU A 1 264 ? 39.760 27.018 34.386 1.00 37.02 264 GLU A CA 1
ATOM 1843 C C . GLU A 1 264 ? 40.704 28.209 34.576 1.00 37.77 264 GLU A C 1
ATOM 1844 O O . GLU A 1 264 ? 40.659 29.178 33.820 1.00 40.08 264 GLU A O 1
ATOM 1850 N N . THR A 1 265 ? 41.565 28.113 35.587 1.00 36.62 265 THR A N 1
ATOM 1851 C CA . THR A 1 265 ? 42.530 29.157 35.904 1.00 36.05 265 THR A CA 1
ATOM 1852 C C . THR A 1 265 ? 43.788 29.087 35.030 1.00 37.39 265 THR A C 1
ATOM 1853 O O . THR A 1 265 ? 44.363 30.116 34.659 1.00 36.94 265 THR A O 1
ATOM 1857 N N . HIS A 1 266 ? 44.220 27.872 34.710 1.00 38.07 266 HIS A N 1
ATOM 1858 C CA . HIS A 1 266 ? 45.395 27.675 33.868 1.00 39.53 266 HIS A CA 1
ATOM 1859 C C . HIS A 1 266 ? 44.984 26.792 32.678 1.00 40.59 266 HIS A C 1
ATOM 1860 O O . HIS A 1 266 ? 45.273 25.593 32.652 1.00 41.09 266 HIS A O 1
ATOM 1867 N N . PRO A 1 267 ? 44.300 27.383 31.680 1.00 41.03 267 PRO A N 1
ATOM 1868 C CA . PRO A 1 267 ? 43.830 26.671 30.482 1.00 40.77 267 PRO A CA 1
ATOM 1869 C C . PRO A 1 267 ? 44.941 26.158 29.570 1.00 41.01 267 PRO A C 1
ATOM 1870 O O . PRO A 1 267 ? 44.706 25.332 28.686 1.00 41.73 267 PRO A O 1
ATOM 1874 N N . ASP A 1 268 ? 46.149 26.653 29.791 1.00 40.99 268 ASP A N 1
ATOM 1875 C CA . ASP A 1 268 ? 47.296 26.261 28.989 1.00 41.12 268 ASP A CA 1
ATOM 1876 C C . ASP A 1 268 ? 47.939 24.936 29.418 1.00 41.09 268 ASP A C 1
ATOM 1877 O O . ASP A 1 268 ? 48.750 24.375 28.681 1.00 41.19 268 ASP A O 1
ATOM 1882 N N . LEU A 1 269 ? 47.581 24.436 30.602 1.00 39.53 269 LEU A N 1
ATOM 1883 C CA . LEU A 1 269 ? 48.152 23.184 31.102 1.00 37.15 269 LEU A CA 1
ATOM 1884 C C . LEU A 1 269 ? 47.878 22.002 30.176 1.00 36.52 269 LEU A C 1
ATOM 1885 O O . LEU A 1 269 ? 46.771 21.841 29.650 1.00 35.34 269 LEU A O 1
ATOM 1890 N N . THR A 1 270 ? 48.897 21.170 29.987 1.00 34.88 270 THR A N 1
ATOM 1891 C CA . THR A 1 270 ? 48.776 20.003 29.126 1.00 34.54 270 THR A CA 1
ATOM 1892 C C . THR A 1 270 ? 48.663 18.714 29.939 1.00 34.95 270 THR A C 1
ATOM 1893 O O . THR A 1 270 ? 48.238 17.679 29.416 1.00 35.49 270 THR A O 1
ATOM 1897 N N . ALA A 1 271 ? 49.041 18.782 31.214 1.00 33.33 271 ALA A N 1
ATOM 1898 C CA . ALA A 1 271 ? 48.985 17.614 32.089 1.00 32.76 271 ALA A CA 1
ATOM 1899 C C . ALA A 1 271 ? 48.730 17.992 33.540 1.00 32.54 271 ALA A C 1
ATOM 1900 O O . ALA A 1 271 ? 49.079 19.092 33.972 1.00 33.32 271 ALA A O 1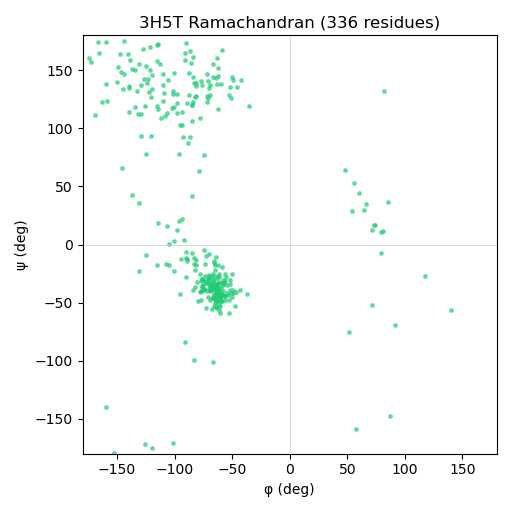
ATOM 1902 N N . VAL A 1 272 ? 48.124 17.070 34.287 1.00 29.40 272 VAL A N 1
ATOM 1903 C CA . VAL A 1 272 ? 47.833 17.290 35.699 1.00 27.62 272 VAL A CA 1
ATOM 1904 C C . VAL A 1 272 ? 48.224 16.063 36.515 1.00 28.51 272 VAL A C 1
ATOM 1905 O O . VAL A 1 272 ? 47.688 14.973 36.299 1.00 28.45 272 VAL A O 1
ATOM 1909 N N . LEU A 1 273 ? 49.163 16.237 37.443 1.00 27.38 273 LEU A N 1
ATOM 1910 C CA . LEU A 1 273 ? 49.593 15.136 38.302 1.00 25.76 273 LEU A CA 1
ATOM 1911 C C . LEU A 1 273 ? 48.862 15.223 39.637 1.00 25.46 273 LEU A C 1
ATOM 1912 O O . LEU A 1 273 ? 48.950 16.229 40.334 1.00 26.29 273 LEU A O 1
ATOM 1917 N N . CYS A 1 274 ? 48.140 14.162 39.980 1.00 24.34 274 CYS A N 1
ATOM 1918 C CA . CYS A 1 274 ? 47.389 14.097 41.225 1.00 22.20 274 CYS A CA 1
ATOM 1919 C C . CYS A 1 274 ? 48.112 13.287 42.288 1.00 20.73 274 CYS A C 1
ATOM 1920 O O . CYS A 1 274 ? 48.793 12.310 41.993 1.00 22.28 274 CYS A O 1
ATOM 1923 N N . THR A 1 275 ? 47.923 13.692 43.532 1.00 19.92 275 THR A N 1
ATOM 1924 C CA . THR A 1 275 ? 48.526 13.042 44.677 1.00 20.32 275 THR A CA 1
ATOM 1925 C C . THR A 1 275 ? 47.723 11.805 45.092 1.00 22.04 275 THR A C 1
ATOM 1926 O O . THR A 1 275 ? 48.229 10.929 45.811 1.00 20.52 275 THR A O 1
ATOM 1930 N N . VAL A 1 276 ? 46.479 11.732 44.626 1.00 20.95 276 VAL A N 1
ATOM 1931 C CA . VAL A 1 276 ? 45.607 10.614 44.966 1.00 23.94 276 VAL A CA 1
ATOM 1932 C C . VAL A 1 276 ? 44.603 10.334 43.832 1.00 24.59 276 VAL A C 1
ATOM 1933 O O . VAL A 1 276 ? 44.089 11.272 43.227 1.00 25.10 276 VAL A O 1
ATOM 1937 N N . ASP A 1 277 ? 44.337 9.056 43.541 1.00 24.87 277 ASP A N 1
ATOM 1938 C CA . ASP A 1 277 ? 43.405 8.684 42.464 1.00 24.74 277 ASP A CA 1
ATOM 1939 C C . ASP A 1 277 ? 42.095 9.468 42.487 1.00 24.41 277 ASP A C 1
ATOM 1940 O O . ASP A 1 277 ? 41.581 9.856 41.434 1.00 24.26 277 ASP A O 1
ATOM 1945 N N . ALA A 1 278 ? 41.550 9.681 43.681 1.00 22.47 278 ALA A N 1
ATOM 1946 C CA . ALA A 1 278 ? 40.293 10.407 43.826 1.00 22.56 278 ALA A CA 1
ATOM 1947 C C . ALA A 1 278 ? 40.341 11.717 43.062 1.00 23.51 278 ALA A C 1
ATOM 1948 O O . ALA A 1 278 ? 39.391 12.069 42.360 1.00 24.06 278 ALA A O 1
ATOM 1950 N N . LEU A 1 279 ? 41.452 12.434 43.207 1.00 23.66 279 LEU A N 1
ATOM 1951 C CA . LEU A 1 279 ? 41.636 13.715 42.535 1.00 23.56 279 LEU A CA 1
ATOM 1952 C C . LEU A 1 279 ? 41.638 13.552 41.020 1.00 24.74 279 LEU A C 1
ATOM 1953 O O . LEU A 1 279 ? 41.110 14.400 40.295 1.00 24.98 279 LEU A O 1
ATOM 1958 N N . ALA A 1 280 ? 42.245 12.469 40.545 1.00 24.16 280 ALA A N 1
ATOM 1959 C CA . ALA A 1 280 ? 42.286 12.209 39.113 1.00 25.96 280 ALA A CA 1
ATOM 1960 C C . ALA A 1 280 ? 40.859 12.023 38.596 1.00 25.29 280 ALA A C 1
ATOM 1961 O O . ALA A 1 280 ? 40.531 12.482 37.514 1.00 26.67 280 ALA A O 1
ATOM 1963 N N . PHE A 1 281 ? 40.008 11.359 39.372 1.00 25.35 281 PHE A N 1
ATOM 1964 C CA . PHE A 1 281 ? 38.630 11.150 38.943 1.00 27.32 281 PHE A CA 1
ATOM 1965 C C . PHE A 1 281 ? 37.819 12.435 38.943 1.00 28.15 281 PHE A C 1
ATOM 1966 O O . PHE A 1 281 ? 36.847 12.558 38.197 1.00 29.87 281 PHE A O 1
ATOM 1974 N N . GLY A 1 282 ? 38.222 13.388 39.777 1.00 27.40 282 GLY A N 1
ATOM 1975 C CA . GLY A 1 282 ? 37.539 14.663 39.817 1.00 26.63 282 GLY A CA 1
ATOM 1976 C C . GLY A 1 282 ? 37.924 15.423 38.561 1.00 26.98 282 GLY A C 1
ATOM 1977 O O . GLY A 1 282 ? 37.169 16.254 38.072 1.00 27.59 282 GLY A O 1
ATOM 1978 N N . VAL A 1 283 ? 39.110 15.121 38.042 1.00 27.11 283 VAL A N 1
ATOM 1979 C CA . VAL A 1 283 ? 39.622 15.747 36.831 1.00 28.22 283 VAL A CA 1
ATOM 1980 C C . VAL A 1 283 ? 38.940 15.140 35.608 1.00 31.36 283 VAL A C 1
ATOM 1981 O O . VAL A 1 283 ? 38.752 15.818 34.593 1.00 31.55 283 VAL A O 1
ATOM 1985 N N . LEU A 1 284 ? 38.582 13.860 35.703 1.00 32.82 284 LEU A N 1
ATOM 1986 C CA . LEU A 1 284 ? 37.916 13.170 34.597 1.00 33.55 284 LEU A CA 1
ATOM 1987 C C . LEU A 1 284 ? 36.448 13.571 34.562 1.00 33.81 284 LEU A C 1
ATOM 1988 O O . LEU A 1 284 ? 35.882 13.802 33.491 1.00 34.13 284 LEU A O 1
ATOM 1993 N N . GLU A 1 285 ? 35.838 13.664 35.738 1.00 33.78 285 GLU A N 1
ATOM 1994 C CA . GLU A 1 285 ? 34.446 14.056 35.825 1.00 35.00 285 GLU A CA 1
ATOM 1995 C C . GLU A 1 285 ? 34.329 15.505 35.375 1.00 36.35 285 GLU A C 1
ATOM 1996 O O . GLU A 1 285 ? 33.281 15.919 34.882 1.00 37.43 285 GLU A O 1
ATOM 2002 N N . TYR A 1 286 ? 35.403 16.280 35.541 1.00 36.47 286 TYR A N 1
ATOM 2003 C CA . TYR A 1 286 ? 35.375 17.679 35.116 1.00 36.11 286 TYR A CA 1
ATOM 2004 C C . TYR A 1 286 ? 35.585 17.799 33.612 1.00 34.92 286 TYR A C 1
ATOM 2005 O O . TYR A 1 286 ? 34.851 18.520 32.944 1.00 35.07 286 TYR A O 1
ATOM 2014 N N . LEU A 1 287 ? 36.602 17.123 33.088 1.00 34.39 287 LEU A N 1
ATOM 2015 C CA . LEU A 1 287 ? 36.859 17.161 31.652 1.00 34.43 287 LEU A CA 1
ATOM 2016 C C . LEU A 1 287 ? 35.567 16.770 30.931 1.00 36.60 287 LEU A C 1
ATOM 2017 O O . LEU A 1 287 ? 35.167 17.397 29.945 1.00 36.72 287 LEU A O 1
ATOM 2022 N N . LYS A 1 288 ? 34.914 15.737 31.455 1.00 37.06 288 LYS A N 1
ATOM 2023 C CA . LYS A 1 288 ? 33.671 15.227 30.895 1.00 38.13 288 LYS A CA 1
ATOM 2024 C C . LYS A 1 288 ? 32.535 16.253 30.838 1.00 38.59 288 LYS A C 1
ATOM 2025 O O . LYS A 1 288 ? 31.710 16.221 29.926 1.00 38.24 288 LYS A O 1
ATOM 2031 N N . SER A 1 289 ? 32.491 17.161 31.809 1.00 39.00 289 SER A N 1
ATOM 2032 C CA . SER A 1 289 ? 31.435 18.170 31.855 1.00 38.44 289 SER A CA 1
ATOM 2033 C C . SER A 1 289 ? 31.611 19.253 30.795 1.00 38.24 289 SER A C 1
ATOM 2034 O O . SER A 1 289 ? 30.673 19.984 30.486 1.00 37.68 289 SER A O 1
ATOM 2037 N N . VAL A 1 290 ? 32.813 19.344 30.237 1.00 38.98 290 VAL A N 1
ATOM 2038 C CA . VAL A 1 290 ? 33.107 20.344 29.222 1.00 39.30 290 VAL A CA 1
ATOM 2039 C C . VAL A 1 290 ? 33.401 19.714 27.864 1.00 40.69 290 VAL A C 1
ATOM 2040 O O . VAL A 1 290 ? 33.998 20.345 26.993 1.00 41.57 290 VAL A O 1
ATOM 2044 N N . GLY A 1 291 ? 32.982 18.462 27.696 1.00 42.00 291 GLY A N 1
ATOM 2045 C CA . GLY A 1 291 ? 33.172 17.773 26.430 1.00 42.87 291 GLY A CA 1
ATOM 2046 C C . GLY A 1 291 ? 34.545 17.196 26.146 1.00 43.91 291 GLY A C 1
ATOM 2047 O O . GLY A 1 291 ? 34.722 16.486 25.152 1.00 44.36 291 GLY A O 1
ATOM 2048 N N . LYS A 1 292 ? 35.518 17.490 27.003 1.00 43.74 292 LYS A N 1
ATOM 2049 C CA . LYS A 1 292 ? 36.871 16.984 26.811 1.00 42.96 292 LYS A CA 1
ATOM 2050 C C . LYS A 1 292 ? 37.047 15.636 27.513 1.00 42.58 292 LYS A C 1
ATOM 2051 O O . LYS A 1 292 ? 36.155 15.178 28.227 1.00 42.36 292 LYS A O 1
ATOM 2057 N N . SER A 1 293 ? 38.198 15.004 27.303 1.00 41.28 293 SER A N 1
ATOM 2058 C CA . SER A 1 293 ? 38.496 13.712 27.911 1.00 39.35 293 SER A CA 1
ATOM 2059 C C . SER A 1 293 ? 40.009 13.589 28.054 1.00 38.84 293 SER A C 1
ATOM 2060 O O . SER A 1 293 ? 40.735 14.503 27.675 1.00 39.86 293 SER A O 1
ATOM 2063 N N . ALA A 1 294 ? 40.481 12.463 28.588 1.00 37.85 294 ALA A N 1
ATOM 2064 C CA . ALA A 1 294 ? 41.913 12.244 28.776 1.00 37.30 294 ALA A CA 1
ATOM 2065 C C . ALA A 1 294 ? 42.376 10.909 28.196 1.00 38.20 294 ALA A C 1
ATOM 2066 O O . ALA A 1 294 ? 41.699 9.893 28.345 1.00 38.73 294 ALA A O 1
ATOM 2068 N N . PRO A 1 295 ? 43.533 10.892 27.511 1.00 38.55 295 PRO A N 1
ATOM 2069 C CA . PRO A 1 295 ? 44.444 12.008 27.238 1.00 40.06 295 PRO A CA 1
ATOM 2070 C C . PRO A 1 295 ? 43.775 13.019 26.309 1.00 41.66 295 PRO A C 1
ATOM 2071 O O . PRO A 1 295 ? 42.956 13.820 26.745 1.00 44.13 295 PRO A O 1
ATOM 2075 N N . ALA A 1 296 ? 44.125 12.974 25.028 1.00 42.29 296 ALA A N 1
ATOM 2076 C CA . ALA A 1 296 ? 43.533 13.868 24.037 1.00 42.62 296 ALA A CA 1
ATOM 2077 C C . ALA A 1 296 ? 43.596 15.337 24.444 1.00 42.45 296 ALA A C 1
ATOM 2078 O O . ALA A 1 296 ? 44.400 16.099 23.913 1.00 42.66 296 ALA A O 1
ATOM 2080 N N . ASP A 1 297 ? 42.740 15.727 25.381 1.00 42.83 297 ASP A N 1
ATOM 2081 C CA . ASP A 1 297 ? 42.695 17.102 25.863 1.00 44.45 297 ASP A CA 1
ATOM 2082 C C . ASP A 1 297 ? 43.617 17.355 27.052 1.00 43.27 297 ASP A C 1
ATOM 2083 O O . ASP A 1 297 ? 44.084 18.475 27.253 1.00 42.60 297 ASP A O 1
ATOM 2088 N N . LEU A 1 298 ? 43.885 16.318 27.839 1.00 42.20 298 LEU A N 1
ATOM 2089 C CA . LEU A 1 298 ? 44.728 16.483 29.019 1.00 40.47 298 LEU A CA 1
ATOM 2090 C C . LEU A 1 298 ? 45.310 15.147 29.497 1.00 38.95 298 LEU A C 1
ATOM 2091 O O . LEU A 1 298 ? 44.621 14.128 29.508 1.00 37.76 298 LEU A O 1
ATOM 2096 N N . SER A 1 299 ? 46.584 15.154 29.875 1.00 37.06 299 SER A N 1
ATOM 2097 C CA . SER A 1 299 ? 47.224 13.948 30.390 1.00 36.98 299 SER A CA 1
ATOM 2098 C C . SER A 1 299 ? 47.195 14.037 31.916 1.00 37.38 299 SER A C 1
ATOM 2099 O O . SER A 1 299 ? 47.580 15.060 32.489 1.00 37.50 299 SER A O 1
ATOM 2102 N N . LEU A 1 300 ? 46.733 12.981 32.578 1.00 36.53 300 LEU A N 1
ATOM 2103 C CA . LEU A 1 300 ? 46.674 12.999 34.034 1.00 35.87 300 LEU A CA 1
ATOM 2104 C C . LEU A 1 300 ? 47.202 11.716 34.661 1.00 34.51 300 LEU A C 1
ATOM 2105 O O . LEU A 1 300 ? 47.121 10.643 34.069 1.00 35.48 300 LEU A O 1
ATOM 2110 N N . THR A 1 301 ? 47.749 11.842 35.863 1.00 32.93 301 THR A N 1
ATOM 2111 C CA . THR A 1 301 ? 48.296 10.706 36.587 1.00 31.35 301 THR A CA 1
ATOM 2112 C C . THR A 1 301 ? 47.632 10.623 37.956 1.00 30.05 301 THR A C 1
ATOM 2113 O O . THR A 1 301 ? 47.156 11.625 38.486 1.00 30.06 301 THR A O 1
ATOM 2117 N N . GLY A 1 302 ? 47.589 9.420 38.518 1.00 28.49 302 GLY A N 1
ATOM 2118 C CA . GLY A 1 302 ? 46.986 9.234 39.820 1.00 27.08 302 GLY A CA 1
ATOM 2119 C C . GLY A 1 302 ? 47.948 8.551 40.771 1.00 27.13 302 GLY A C 1
ATOM 2120 O O . GLY A 1 302 ? 49.120 8.385 40.444 1.00 26.97 302 GLY A O 1
ATOM 2121 N N . PHE A 1 303 ? 47.456 8.168 41.948 1.00 25.68 303 PHE A N 1
ATOM 2122 C CA . PHE A 1 303 ? 48.262 7.487 42.951 1.00 25.70 303 PHE A CA 1
ATOM 2123 C C . PHE A 1 303 ? 47.319 6.740 43.897 1.00 26.81 303 PHE A C 1
ATOM 2124 O O . PHE A 1 303 ? 46.427 7.346 44.489 1.00 27.46 303 PHE A O 1
ATOM 2132 N N . ASP A 1 304 ? 47.534 5.427 44.007 1.00 26.88 304 ASP A N 1
ATOM 2133 C CA . ASP A 1 304 ? 46.772 4.501 44.854 1.00 27.15 304 ASP A CA 1
ATOM 2134 C C . ASP A 1 304 ? 46.523 3.175 44.153 1.00 28.06 304 ASP A C 1
ATOM 2135 O O . ASP A 1 304 ? 46.881 2.112 44.667 1.00 26.52 304 ASP A O 1
ATOM 2140 N N . GLY A 1 305 ? 45.899 3.244 42.981 1.00 28.29 305 GLY A N 1
ATOM 2141 C CA . GLY A 1 305 ? 45.601 2.039 42.231 1.00 28.72 305 GLY A CA 1
ATOM 2142 C C . GLY A 1 305 ? 44.300 1.382 42.661 1.00 29.62 305 GLY A C 1
ATOM 2143 O O . GLY A 1 305 ? 44.204 0.156 42.690 1.00 29.77 305 GLY A O 1
ATOM 2144 N N . THR A 1 306 ? 43.295 2.189 42.996 1.00 30.13 306 THR A N 1
ATOM 2145 C CA . THR A 1 306 ? 42.007 1.651 43.417 1.00 30.39 306 THR A CA 1
ATOM 2146 C C . THR A 1 306 ? 41.388 0.880 42.261 1.00 31.28 306 THR A C 1
ATOM 2147 O O . THR A 1 306 ? 41.765 1.068 41.104 1.00 31.61 306 THR A O 1
ATOM 2151 N N . HIS A 1 307 ? 40.437 0.012 42.586 1.00 32.63 307 HIS A N 1
ATOM 2152 C CA . HIS A 1 307 ? 39.741 -0.810 41.603 1.00 32.89 307 HIS A CA 1
ATOM 2153 C C . HIS A 1 307 ? 39.190 0.023 40.444 1.00 33.19 307 HIS A C 1
ATOM 2154 O O . HIS A 1 307 ? 39.282 -0.377 39.283 1.00 34.20 307 HIS A O 1
ATOM 2161 N N . MET A 1 308 ? 38.621 1.182 40.756 1.00 32.40 308 MET A N 1
ATOM 2162 C CA . MET A 1 308 ? 38.078 2.064 39.726 1.00 32.31 308 MET A CA 1
ATOM 2163 C C . MET A 1 308 ? 39.202 2.633 38.858 1.00 31.56 308 MET A C 1
ATOM 2164 O O . MET A 1 308 ? 39.040 2.786 37.648 1.00 33.27 308 MET A O 1
ATOM 2169 N N . ALA A 1 309 ? 40.339 2.958 39.465 1.00 29.48 309 ALA A N 1
ATOM 2170 C CA . ALA A 1 309 ? 41.452 3.506 38.695 1.00 29.67 309 ALA A CA 1
ATOM 2171 C C . ALA A 1 309 ? 41.878 2.505 37.629 1.00 29.61 309 ALA A C 1
ATOM 2172 O O . ALA A 1 309 ? 42.030 2.854 36.464 1.00 30.02 309 ALA A O 1
ATOM 2174 N N . LEU A 1 310 ? 42.054 1.254 38.038 1.00 29.80 310 LEU A N 1
ATOM 2175 C CA . LEU A 1 310 ? 42.467 0.198 37.126 1.00 30.78 310 LEU A CA 1
ATOM 2176 C C . LEU A 1 310 ? 41.443 -0.143 36.035 1.00 30.21 310 LEU A C 1
ATOM 2177 O O . LEU A 1 310 ? 41.820 -0.543 34.941 1.00 29.53 310 LEU A O 1
ATOM 2182 N N . ALA A 1 311 ? 40.158 0.020 36.327 1.00 30.60 311 ALA A N 1
ATOM 2183 C CA . ALA A 1 311 ? 39.109 -0.255 35.346 1.00 32.09 311 ALA A CA 1
ATOM 2184 C C . ALA A 1 311 ? 39.145 0.779 34.219 1.00 34.46 311 ALA A C 1
ATOM 2185 O O . ALA A 1 311 ? 38.856 0.464 33.062 1.00 35.72 311 ALA A O 1
ATOM 2187 N N . ARG A 1 312 ? 39.479 2.019 34.569 1.00 35.03 312 ARG A N 1
ATOM 2188 C CA . ARG A 1 312 ? 39.573 3.105 33.596 1.00 34.94 312 ARG A CA 1
ATOM 2189 C C . ARG A 1 312 ? 40.965 3.035 32.994 1.00 34.82 312 ARG A C 1
ATOM 2190 O O . ARG A 1 312 ? 41.281 3.738 32.043 1.00 35.72 312 ARG A O 1
ATOM 2198 N N . ASP A 1 313 ? 41.793 2.165 33.558 1.00 34.97 313 ASP A N 1
ATOM 2199 C CA . ASP A 1 313 ? 43.172 2.017 33.120 1.00 34.70 313 ASP A CA 1
ATOM 2200 C C . ASP A 1 313 ? 43.844 3.379 33.206 1.00 33.20 313 ASP A C 1
ATOM 2201 O O . ASP A 1 313 ? 44.430 3.868 32.242 1.00 33.95 313 ASP A O 1
ATOM 2206 N N . LEU A 1 314 ? 43.733 3.986 34.379 1.00 31.26 314 LEU A N 1
ATOM 2207 C CA . LEU A 1 314 ? 44.317 5.295 34.658 1.00 29.59 314 LEU A CA 1
ATOM 2208 C C . LEU A 1 314 ? 45.813 5.129 34.891 1.00 28.60 314 LEU A C 1
ATOM 2209 O O . LEU A 1 314 ? 46.237 4.155 35.509 1.00 28.78 314 LEU A O 1
ATOM 2214 N N . THR A 1 315 ? 46.617 6.062 34.393 1.00 28.01 315 THR A N 1
ATOM 2215 C CA . THR A 1 315 ? 48.054 5.988 34.631 1.00 26.44 315 THR A CA 1
ATOM 2216 C C . THR A 1 315 ? 48.157 6.336 36.112 1.00 26.99 315 THR A C 1
ATOM 2217 O O . THR A 1 315 ? 47.639 7.371 36.536 1.00 28.22 315 THR A O 1
ATOM 2221 N N . THR A 1 316 ? 48.808 5.488 36.902 1.00 24.45 316 THR A N 1
ATOM 2222 C CA . THR A 1 316 ? 48.880 5.744 38.333 1.00 23.38 316 THR A CA 1
ATOM 2223 C C . THR A 1 316 ? 49.924 4.876 39.064 1.00 24.12 316 THR A C 1
ATOM 2224 O O . THR A 1 316 ? 50.542 3.998 38.468 1.00 23.82 316 THR A O 1
ATOM 2228 N N . VAL A 1 317 ? 50.112 5.143 40.355 1.00 22.78 317 VAL A N 1
ATOM 2229 C CA . VAL A 1 317 ? 51.057 4.395 41.188 1.00 24.76 317 VAL A CA 1
ATOM 2230 C C . VAL A 1 317 ? 50.266 3.379 42.013 1.00 25.93 317 VAL A C 1
ATOM 2231 O O . VAL A 1 317 ? 49.406 3.755 42.814 1.00 27.70 317 VAL A O 1
ATOM 2235 N N . ILE A 1 318 ? 50.531 2.093 41.824 1.00 26.05 318 ILE A N 1
ATOM 2236 C CA . ILE A 1 318 ? 49.793 1.103 42.594 1.00 25.02 318 ILE A CA 1
ATOM 2237 C C . ILE A 1 318 ? 50.387 0.909 43.976 1.00 25.46 318 ILE A C 1
ATOM 2238 O O . ILE A 1 318 ? 51.578 0.650 44.134 1.00 25.93 318 ILE A O 1
ATOM 2243 N N . GLN A 1 319 ? 49.528 1.046 44.973 1.00 25.89 319 GLN A N 1
ATOM 2244 C CA . GLN A 1 319 ? 49.908 0.901 46.366 1.00 26.79 319 GLN A CA 1
ATOM 2245 C C . GLN A 1 319 ? 49.084 -0.236 46.976 1.00 26.62 319 GLN A C 1
ATOM 2246 O O . GLN A 1 319 ? 47.853 -0.262 46.879 1.00 27.79 319 GLN A O 1
ATOM 2252 N N . PRO A 1 320 ? 49.758 -1.207 47.603 1.00 26.27 320 PRO A N 1
ATOM 2253 C CA . PRO A 1 320 ? 49.055 -2.341 48.214 1.00 23.98 320 PRO A CA 1
ATOM 2254 C C . PRO A 1 320 ? 48.356 -1.946 49.516 1.00 23.03 320 PRO A C 1
ATOM 2255 O O . PRO A 1 320 ? 48.836 -2.269 50.604 1.00 21.62 320 PRO A O 1
ATOM 2259 N N . ASN A 1 321 ? 47.217 -1.261 49.398 1.00 22.11 321 ASN A N 1
ATOM 2260 C CA . ASN A 1 321 ? 46.479 -0.808 50.571 1.00 22.25 321 ASN A CA 1
ATOM 2261 C C . ASN A 1 321 ? 45.888 -1.877 51.468 1.00 22.14 321 ASN A C 1
ATOM 2262 O O . ASN A 1 321 ? 45.822 -1.691 52.689 1.00 23.01 321 ASN A O 1
ATOM 2267 N N . LYS A 1 322 ? 45.447 -2.991 50.897 1.00 19.69 322 LYS A N 1
ATOM 2268 C CA . LYS A 1 322 ? 44.881 -4.028 51.745 1.00 20.07 322 LYS A CA 1
ATOM 2269 C C . LYS A 1 322 ? 46.002 -4.652 52.575 1.00 19.17 322 LYS A C 1
ATOM 2270 O O . LYS A 1 322 ? 45.822 -4.953 53.753 1.00 18.42 322 LYS A O 1
ATOM 2276 N N . LEU A 1 323 ? 47.166 -4.824 51.958 1.00 19.52 323 LEU A N 1
ATOM 2277 C CA . LEU A 1 323 ? 48.308 -5.416 52.647 1.00 21.11 323 LEU A CA 1
ATOM 2278 C C . LEU A 1 323 ? 48.774 -4.462 53.746 1.00 21.34 323 LEU A C 1
ATOM 2279 O O . LEU A 1 323 ? 49.159 -4.899 54.841 1.00 20.63 323 LEU A O 1
ATOM 2284 N N . LYS A 1 324 ? 48.727 -3.163 53.449 1.00 20.62 324 LYS A N 1
ATOM 2285 C CA . LYS A 1 324 ? 49.144 -2.141 54.406 1.00 21.97 324 LYS A CA 1
ATOM 2286 C C . LYS A 1 324 ? 48.268 -2.215 55.647 1.00 22.69 324 LYS A C 1
ATOM 2287 O O . LYS A 1 324 ? 48.739 -2.041 56.768 1.00 23.18 324 LYS A O 1
ATOM 2293 N N . GLY A 1 325 ? 46.987 -2.487 55.432 1.00 23.53 325 GLY A N 1
ATOM 2294 C CA . GLY A 1 325 ? 46.059 -2.600 56.539 1.00 22.71 325 GLY A CA 1
ATOM 2295 C C . GLY A 1 325 ? 46.254 -3.894 57.296 1.00 22.54 325 GLY A C 1
ATOM 2296 O O . GLY A 1 325 ? 46.154 -3.917 58.526 1.00 22.06 325 GLY A O 1
ATOM 2297 N N . PHE A 1 326 ? 46.525 -4.977 56.569 1.00 21.61 326 PHE A N 1
ATOM 2298 C CA . PHE A 1 326 ? 46.747 -6.267 57.212 1.00 21.93 326 PHE A CA 1
ATOM 2299 C C . PHE A 1 326 ? 47.983 -6.197 58.097 1.00 21.73 326 PHE A C 1
ATOM 2300 O O . PHE A 1 326 ? 47.955 -6.645 59.245 1.00 23.32 326 PHE A O 1
ATOM 2308 N N . LYS A 1 327 ? 49.070 -5.641 57.573 1.00 20.33 327 LYS A N 1
ATOM 2309 C CA . LYS A 1 327 ? 50.294 -5.526 58.365 1.00 20.53 327 LYS A CA 1
ATOM 2310 C C . LYS A 1 327 ? 50.046 -4.608 59.561 1.00 20.61 327 LYS A C 1
ATOM 2311 O O . LYS A 1 327 ? 50.589 -4.829 60.648 1.00 17.85 327 LYS A O 1
ATOM 2317 N N . ALA A 1 328 ? 49.229 -3.575 59.353 1.00 20.07 328 ALA A N 1
ATOM 2318 C CA . ALA A 1 328 ? 48.924 -2.628 60.419 1.00 19.62 328 ALA A CA 1
ATOM 2319 C C . ALA A 1 328 ? 48.253 -3.345 61.581 1.00 19.82 328 ALA A C 1
ATOM 2320 O O . ALA A 1 328 ? 48.761 -3.331 62.698 1.00 21.33 328 ALA A O 1
ATOM 2322 N N . GLY A 1 329 ? 47.117 -3.980 61.307 1.00 20.08 329 GLY A N 1
ATOM 2323 C CA . GLY A 1 329 ? 46.395 -4.710 62.338 1.00 20.60 329 GLY A CA 1
ATOM 2324 C C . GLY A 1 329 ? 47.230 -5.806 62.980 1.00 21.42 329 GLY A C 1
ATOM 2325 O O . GLY A 1 329 ? 47.203 -5.968 64.197 1.00 20.38 329 GLY A O 1
ATOM 2326 N N . GLU A 1 330 ? 47.967 -6.564 62.167 1.00 23.14 330 GLU A N 1
ATOM 2327 C CA . GLU A 1 330 ? 48.828 -7.634 62.685 1.00 24.55 330 GLU A CA 1
ATOM 2328 C C . GLU A 1 330 ? 49.878 -7.070 63.623 1.00 23.21 330 GLU A C 1
ATOM 2329 O O . GLU A 1 330 ? 50.115 -7.605 64.707 1.00 22.93 330 GLU A O 1
ATOM 2335 N N . THR A 1 331 ? 50.511 -5.984 63.198 1.00 21.44 331 THR A N 1
ATOM 2336 C CA . THR A 1 331 ? 51.531 -5.347 64.005 1.00 20.28 331 THR A CA 1
ATOM 2337 C C . THR A 1 331 ? 50.914 -4.944 65.338 1.00 20.29 331 THR A C 1
ATOM 2338 O O . THR A 1 331 ? 51.515 -5.144 66.391 1.00 19.82 331 THR A O 1
ATOM 2342 N N . LEU A 1 332 ? 49.705 -4.390 65.289 1.00 19.83 332 LEU A N 1
ATOM 2343 C CA . LEU A 1 332 ? 49.026 -3.962 66.507 1.00 19.52 332 LEU A CA 1
ATOM 2344 C C . LEU A 1 332 ? 48.796 -5.149 67.443 1.00 20.65 332 LEU A C 1
ATOM 2345 O O . LEU A 1 332 ? 49.190 -5.109 68.616 1.00 20.01 332 LEU A O 1
ATOM 2350 N N . LEU A 1 333 ? 48.177 -6.206 66.921 1.00 20.99 333 LEU A N 1
ATOM 2351 C CA . LEU A 1 333 ? 47.915 -7.395 67.723 1.00 22.27 333 LEU A CA 1
ATOM 2352 C C . LEU A 1 333 ? 49.192 -7.973 68.335 1.00 23.14 333 LEU A C 1
ATOM 2353 O O . LEU A 1 333 ? 49.198 -8.332 69.511 1.00 25.09 333 LEU A O 1
ATOM 2358 N N . LYS A 1 334 ? 50.270 -8.065 67.558 1.00 23.27 334 LYS A N 1
ATOM 2359 C CA . LYS A 1 334 ? 51.528 -8.575 68.099 1.00 23.07 334 LYS A CA 1
ATOM 2360 C C . LYS A 1 334 ? 52.040 -7.663 69.209 1.00 25.03 334 LYS A C 1
ATOM 2361 O O . LYS A 1 334 ? 52.672 -8.138 70.157 1.00 26.79 334 LYS A O 1
ATOM 2367 N N . MET A 1 335 ? 51.785 -6.357 69.087 1.00 23.58 335 MET A N 1
ATOM 2368 C CA . MET A 1 335 ? 52.214 -5.391 70.102 1.00 22.93 335 MET A CA 1
ATOM 2369 C C . MET A 1 335 ? 51.470 -5.672 71.409 1.00 24.29 335 MET A C 1
ATOM 2370 O O . MET A 1 335 ? 52.069 -5.764 72.477 1.00 24.69 335 MET A O 1
ATOM 2375 N N . ILE A 1 336 ? 50.150 -5.788 71.306 1.00 26.79 336 ILE A N 1
ATOM 2376 C CA . ILE A 1 336 ? 49.294 -6.049 72.454 1.00 27.60 336 ILE A CA 1
ATOM 2377 C C . ILE A 1 336 ? 49.634 -7.406 73.067 1.00 30.09 336 ILE A C 1
ATOM 2378 O O . ILE A 1 336 ? 49.466 -7.616 74.267 1.00 31.36 336 ILE A O 1
ATOM 2383 N N . ASP A 1 337 ? 50.122 -8.325 72.245 1.00 31.80 337 ASP A N 1
ATOM 2384 C CA . ASP A 1 337 ? 50.476 -9.648 72.734 1.00 33.60 337 ASP A CA 1
ATOM 2385 C C . ASP A 1 337 ? 51.965 -9.706 73.103 1.00 34.34 337 ASP A C 1
ATOM 2386 O O . ASP A 1 337 ? 52.564 -10.783 73.151 1.00 34.23 337 ASP A O 1
ATOM 2391 N N . LYS A 1 338 ? 52.552 -8.537 73.363 1.00 34.46 338 LYS A N 1
ATOM 2392 C CA . LYS A 1 338 ? 53.959 -8.418 73.745 1.00 35.15 338 LYS A CA 1
ATOM 2393 C C . LYS A 1 338 ? 54.930 -9.088 72.778 1.00 35.73 338 LYS A C 1
ATOM 2394 O O . LYS A 1 338 ? 56.003 -9.533 73.173 1.00 35.20 338 LYS A O 1
ATOM 2400 N N . GLU A 1 339 ? 54.553 -9.166 71.510 1.00 36.36 339 GLU A N 1
ATOM 2401 C CA . GLU A 1 339 ? 55.423 -9.769 70.509 1.00 36.78 339 GLU A CA 1
ATOM 2402 C C . GLU A 1 339 ? 56.303 -8.694 69.878 1.00 34.76 339 GLU A C 1
ATOM 2403 O O . GLU A 1 339 ? 56.040 -7.495 70.022 1.00 35.59 339 GLU A O 1
ATOM 2409 N N . TYR A 1 340 ? 57.348 -9.130 69.183 1.00 30.69 340 TYR A N 1
ATOM 2410 C CA . TYR A 1 340 ? 58.259 -8.211 68.526 1.00 26.46 340 TYR A CA 1
ATOM 2411 C C . TYR A 1 340 ? 57.699 -7.751 67.187 1.00 23.91 340 TYR A C 1
ATOM 2412 O O . TYR A 1 340 ? 57.141 -8.547 66.433 1.00 23.83 340 TYR A O 1
ATOM 2421 N N . VAL A 1 341 ? 57.864 -6.467 66.900 1.00 18.29 341 VAL A N 1
ATOM 2422 C CA . VAL A 1 341 ? 57.418 -5.888 65.642 1.00 18.01 341 VAL A CA 1
ATOM 2423 C C . VAL A 1 341 ? 58.533 -4.965 65.149 1.00 18.11 341 VAL A C 1
ATOM 2424 O O . VAL A 1 341 ? 59.300 -4.419 65.940 1.00 17.96 341 VAL A O 1
ATOM 2428 N N . GLU A 1 342 ? 58.637 -4.801 63.841 1.00 18.32 342 GLU A N 1
ATOM 2429 C CA . GLU A 1 342 ? 59.659 -3.932 63.294 1.00 18.88 342 GLU A CA 1
ATOM 2430 C C . GLU A 1 342 ? 59.202 -2.486 63.498 1.00 19.95 342 GLU A C 1
ATOM 2431 O O . GLU A 1 342 ? 58.032 -2.161 63.313 1.00 19.48 342 GLU A O 1
ATOM 2437 N N . PRO A 1 343 ? 60.118 -1.601 63.918 1.00 21.47 343 PRO A N 1
ATOM 2438 C CA . PRO A 1 343 ? 59.707 -0.208 64.126 1.00 21.37 343 PRO A CA 1
ATOM 2439 C C . PRO A 1 343 ? 59.263 0.480 62.840 1.00 21.57 343 PRO A C 1
ATOM 2440 O O . PRO A 1 343 ? 58.355 1.303 62.857 1.00 22.59 343 PRO A O 1
ATOM 2444 N N . GLU A 1 344 ? 59.902 0.146 61.726 1.00 22.99 344 GLU A N 1
ATOM 2445 C CA . GLU A 1 344 ? 59.541 0.750 60.446 1.00 24.13 344 GLU A CA 1
ATOM 2446 C C . GLU A 1 344 ? 59.550 -0.269 59.312 1.00 23.79 344 GLU A C 1
ATOM 2447 O O . GLU A 1 344 ? 60.453 -1.104 59.213 1.00 22.82 344 GLU A O 1
ATOM 2453 N N . VAL A 1 345 ? 58.523 -0.198 58.471 1.00 23.38 345 VAL A N 1
ATOM 2454 C CA . VAL A 1 345 ? 58.387 -1.084 57.322 1.00 23.21 345 VAL A CA 1
ATOM 2455 C C . VAL A 1 345 ? 58.035 -0.237 56.106 1.00 24.82 345 VAL A C 1
ATOM 2456 O O . VAL A 1 345 ? 57.139 0.609 56.170 1.00 24.27 345 VAL A O 1
ATOM 2460 N N . GLU A 1 346 ? 58.741 -0.461 55.002 1.00 25.52 346 GLU A N 1
ATOM 2461 C CA . GLU A 1 346 ? 58.493 0.280 53.776 1.00 27.74 346 GLU A CA 1
ATOM 2462 C C . GLU A 1 346 ? 57.710 -0.577 52.800 1.00 29.02 346 GLU A C 1
ATOM 2463 O O . GLU A 1 346 ? 58.185 -1.626 52.381 1.00 31.06 346 GLU A O 1
ATOM 2469 N N . LEU A 1 347 ? 56.507 -0.143 52.444 1.00 29.68 347 LEU A N 1
ATOM 2470 C CA . LEU A 1 347 ? 55.711 -0.898 51.491 1.00 31.46 347 LEU A CA 1
ATOM 2471 C C . LEU A 1 347 ? 56.154 -0.534 50.085 1.00 32.46 347 LEU A C 1
ATOM 2472 O O . LEU A 1 347 ? 56.418 0.634 49.786 1.00 33.35 347 LEU A O 1
ATOM 2477 N N . GLU A 1 348 ? 56.249 -1.535 49.221 1.00 33.08 348 GLU A N 1
ATOM 2478 C CA . GLU A 1 348 ? 56.655 -1.288 47.850 1.00 34.37 348 GLU A CA 1
ATOM 2479 C C . GLU A 1 348 ? 55.441 -0.945 47.009 1.00 32.80 348 GLU A C 1
ATOM 2480 O O . GLU A 1 348 ? 54.337 -1.418 47.274 1.00 31.77 348 GLU A O 1
ATOM 2486 N N . THR A 1 349 ? 55.655 -0.096 46.010 1.00 31.50 349 THR A N 1
ATOM 2487 C CA . THR A 1 349 ? 54.603 0.305 45.089 1.00 30.46 349 THR A CA 1
ATOM 2488 C C . THR A 1 349 ? 55.085 -0.096 43.702 1.00 30.80 349 THR A C 1
ATOM 2489 O O . THR A 1 349 ? 56.238 -0.474 43.528 1.00 31.42 349 THR A O 1
ATOM 2493 N N . SER A 1 350 ? 54.208 -0.019 42.712 1.00 31.86 350 SER A N 1
ATOM 2494 C CA . SER A 1 350 ? 54.585 -0.349 41.346 1.00 31.91 350 SER A CA 1
ATOM 2495 C C . SER A 1 350 ? 53.819 0.576 40.417 1.00 32.37 350 SER A C 1
ATOM 2496 O O . SER A 1 350 ? 52.620 0.779 40.586 1.00 34.19 350 SER A O 1
ATOM 2499 N N . PHE A 1 351 ? 54.516 1.141 39.443 1.00 31.72 351 PHE A N 1
ATOM 2500 C CA . PHE A 1 351 ? 53.889 2.049 38.506 1.00 31.70 351 PHE A CA 1
ATOM 2501 C C . PHE A 1 351 ? 52.969 1.298 37.551 1.00 32.82 351 PHE A C 1
ATOM 2502 O O . PHE A 1 351 ? 53.237 0.159 37.183 1.00 35.78 351 PHE A O 1
ATOM 2510 N N . HIS A 1 352 ? 51.882 1.949 37.154 1.00 32.56 352 HIS A N 1
ATOM 2511 C CA . HIS A 1 352 ? 50.911 1.365 36.233 1.00 32.00 352 HIS A CA 1
ATOM 2512 C C . HIS A 1 352 ? 50.834 2.282 35.009 1.00 33.49 352 HIS A C 1
ATOM 2513 O O . HIS A 1 352 ? 50.078 3.254 35.001 1.00 34.07 352 HIS A O 1
ATOM 2520 N N . PRO A 1 353 ? 51.626 1.984 33.960 1.00 33.89 353 PRO A N 1
ATOM 2521 C CA . PRO A 1 353 ? 51.660 2.780 32.727 1.00 33.09 353 PRO A CA 1
ATOM 2522 C C . PRO A 1 353 ? 50.305 3.327 32.309 1.00 32.06 353 PRO A C 1
ATOM 2523 O O . PRO A 1 353 ? 50.199 4.480 31.906 1.00 31.60 353 PRO A O 1
ATOM 2527 N N . GLY A 1 354 ? 49.275 2.494 32.406 1.00 32.93 354 GLY A N 1
ATOM 2528 C CA . GLY A 1 354 ? 47.928 2.927 32.070 1.00 35.09 354 GLY A CA 1
ATOM 2529 C C . GLY A 1 354 ? 47.703 3.468 30.670 1.00 37.12 354 GLY A C 1
ATOM 2530 O O . GLY A 1 354 ? 48.484 3.204 29.756 1.00 36.74 354 GLY A O 1
ATOM 2531 N N . SER A 1 355 ? 46.631 4.243 30.509 1.00 38.53 355 SER A N 1
ATOM 2532 C CA . SER A 1 355 ? 46.279 4.803 29.209 1.00 39.67 355 SER A CA 1
ATOM 2533 C C . SER A 1 355 ? 45.842 6.264 29.232 1.00 41.38 355 SER A C 1
ATOM 2534 O O . SER A 1 355 ? 44.875 6.636 28.571 1.00 42.33 355 SER A O 1
ATOM 2537 N N . THR A 1 356 ? 46.543 7.086 30.001 1.00 43.17 356 THR A N 1
ATOM 2538 C CA . THR A 1 356 ? 46.248 8.514 30.071 1.00 44.16 356 THR A CA 1
ATOM 2539 C C . THR A 1 356 ? 47.593 9.222 29.869 1.00 46.44 356 THR A C 1
ATOM 2540 O O . THR A 1 356 ? 47.862 10.277 30.444 1.00 46.20 356 THR A O 1
ATOM 2544 N N . VAL A 1 357 ? 48.415 8.606 29.013 1.00 49.09 357 VAL A N 1
ATOM 2545 C CA . VAL A 1 357 ? 49.762 9.059 28.651 1.00 50.63 357 VAL A CA 1
ATOM 2546 C C . VAL A 1 357 ? 49.745 10.125 27.545 1.00 51.57 357 VAL A C 1
ATOM 2547 O O . VAL A 1 357 ? 49.521 11.300 27.822 1.00 53.66 357 VAL A O 1
ATOM 2551 N N . ALA A 1 358 ? 49.992 9.718 26.302 1.00 52.50 358 ALA A N 1
ATOM 2552 C CA . ALA A 1 358 ? 49.985 10.630 25.157 1.00 52.68 358 ALA A CA 1
ATOM 2553 C C . ALA A 1 358 ? 50.978 11.783 25.271 1.00 53.72 358 ALA A C 1
ATOM 2554 O O . ALA A 1 358 ? 50.536 12.918 25.548 1.00 54.50 358 ALA A O 1
#

B-factor: mean 28.9, std 8.41, range [8.16, 59.17]

Solvent-accessible surface area: 16285 Å² total; per-residue (Å²): 183,153,222,30,14,57,52,53,0,5,80,127,44,71,48,67,169,82,29,0,33,20,0,87,112,113,54,129,102,28,65,79,126,48,78,86,141,0,44,58,8,2,128,109,80,73,105,166,36,14,4,0,0,0,2,2,31,106,78,80,34,1,131,130,23,88,11,0,45,56,0,16,39,0,0,55,104,12,3,63,159,36,131,59,52,39,10,60,1,56,22,34,66,96,22,72,95,93,56,0,61,110,58,2,85,121,8,94,10,78,0,0,0,0,16,31,0,0,61,55,6,6,4,3,61,1,1,95,81,89,62,17,47,2,0,0,0,14,6,0,9,166,32,149,64,15,13,33,2,4,7,48,11,131,150,8,0,33,53,0,0,75,26,6,17,110,40,51,20,112,113,1,0,0,0,0,25,13,0,25,65,58,98,38,85,4,122,14,72,202,127,31,24,113,79,0,66,8,12,8,7,46,38,7,0,98,2,0,21,82,22,0,91,149,37,60,18,86,53,75,91,8,23,16,9,0,3,26,68,16,64,168,98,56,8,29,80,8,0,66,78,0,22,108,74,52,106,78,15,57,0,0,0,0,0,13,2,27,0,0,40,3,0,24,53,18,5,166,71,61,76,98,61,8,30,98,71,9,4,0,1,0,0,9,15,13,155,110,0,72,83,93,54,0,6,0,0,49,10,43,9,96,83,2,0,63,73,0,0,50,18,0,50,86,37,60,104,191,101,163,26,108,89,113,44,125,7,146,31,63,61,40,93,23,45,2,83,77

Foldseek 3Di:
DDPPLLVVLCVVVVHHSVLLVCLPVPVVVDDPVVSVVSVVSCVVVVVEEAEEEEDQADPCCCPPVLLNVLLVLLLPVQQDHHHYHYQHHHLAPPDDLVNLLVSQVPDRHQAYEYEQDFAVDSVLVSCVVVVRQYEYEPDDPDDPNHAYEEAQQLPLLLVVLLLQVVLPFQQEEEEFEQQHNHFDFFWDDPVSLVPGRRPLRSSNVNSSVVNSVVSVHDVVNYTYGYHHHQDLVSLLVSLCCVCVVCVPGAEYEYSAVSNVVSNQVNCVVVVHHFPRRHFYEHEDPGPVCVVQQGWYKHFSSSNSSNLSNNQGVCVSVVHDDDRYDHGDIHTRRGDRRD

Secondary structure (DSSP, 8-state):
--TTHHHHHHHHHTS-HHHHHHHHH-GGGS-HHHHHHHHHHHHHTT---EEEEEESS-TTHHHHSHHHHHHHHHHHHHSSS-EEEEEE----TT--HHHHHHHHHT---S-EEEES--TT-HHHHHHHHHT--EEEESS--S-TT--EEEE-HHHHTHHHHHHHHHTT--SEEEEEE--SSS---EE--HHHHHT---TTHHHHHHHHHHHHHHHT--GGGS-EEEESS--HHHHHHHHHHHHHH-TT--EEEESSHHHHHHHHHHHHHTT--TTTT-EEEEEE--HHHHHTT--EEE--HHHHHHHHHHHHHHHHTT----SEEEEP-EEE--S---

CATH classification: 1.10.260.40 (+2 more: 3.40.50.2300, 3.40.50.2300)

Radius of gyration: 24.47 Å; Cα contacts (8 Å, |Δi|>4): 668; chains: 1; bounding box: 44×73×54 Å